Protein AF-A0A453SIQ4-F1 (afdb_monomer_lite)

Radius of gyration: 22.06 Å; chains: 1; bounding box: 56×50×70 Å

Foldseek 3Di:
DDQPFDDDDPCVVVVLVVLVVVLVVVVVVPPPLDQADKDKDQDCPPDPPPVCNQKIFIDRNSFTKWWFDRDAFFFACVVPDPCVFKAFDDQVQLVQKWWWWADDPNFIWTWFWDDDPVFIAIFTDGDDPALQAVRLQRRMWGWAWDDDDDDPPDDPDDDDDDDDDPPQQGKTFTGGNFFPQWGQFLQRGIDSDDDLRRIWRWAAQLVPDPQKTFTHRRVDPQWTFFQDDPRRHTHIDGPPDPPDDSSRRITHTDNRSDGDDSRWMWGHGPGTITIMDGPVVHDHTGIGRIHRNPD

Secondary structure (DSSP, 8-state):
---------TTHHHHHHHHHHHHHHHHTTT----TT-EEEE----S---GGGTTEEEEEETTEEEEEE-SS--BB--TT--HHHHEEEPPGGGGGGEEEEEEEETTEEEEEEEEE-SS-EEEEEEEPPSSSSBHHHHHT-EEEEEES-----S----------------EEEEEEETTSTT-EE-TTS-EESS-SGGG-EEEEE-TT--TTEEEEEETTSTTEEEEEETTTTEEEEEETTSTT--TTTT-EEEEPPS----TT-EEEEBSSSEEEEEEGGG-SB--EESEEES--

InterPro domains:
  IPR036195 Alpha-L-arabinofuranosidase B, arabinose-binding domain superfamily [SSF110221] (196-275)

Organism: Aegilops tauschii subsp. strangulata (NCBI:txid200361)

Sequence (295 aa):
PEDRSYKRSENFHLLFYLLCINVFQLERRNLQLHASTVIELTLTSADDRPEYATLQAVLFGPFLLAGLTTGDWDAKAGGAAVSEWITPVPASYNSQLVTLTQESGGSTLVLSLLSTAKATSLTMQPRPEGGGTDAAVHATFRLVPQGQGAPPMGERRHTTNGTAATATPASALIEPFDMPGMAITNNLTLSAEKGPSSLFNVVPGLDGAPGSVSLELAARPGCFLVTAGAKANVQGGCGGGTGFSPQAASFIRAEPLRRYHPISFAAKGARRGFLLEPLFTLRDEFYTVYFNFGA

Structure (mmCIF, N/CA/C/O backbone):
data_AF-A0A453SIQ4-F1
#
_entry.id   AF-A0A453SIQ4-F1
#
loop_
_atom_site.group_PDB
_atom_site.id
_atom_site.type_symbol
_atom_site.label_atom_id
_atom_site.label_alt_id
_atom_site.label_comp_id
_atom_site.label_asym_id
_atom_site.label_entity_id
_atom_site.label_seq_id
_atom_site.pdbx_PDB_ins_code
_atom_site.Cartn_x
_atom_site.Cartn_y
_atom_site.Cartn_z
_atom_site.occupancy
_atom_site.B_iso_or_equiv
_atom_site.auth_seq_id
_atom_site.auth_comp_id
_atom_site.auth_asym_id
_atom_site.auth_atom_id
_atom_site.pdbx_PDB_model_num
ATOM 1 N N . PRO A 1 1 ? 23.111 16.343 -2.465 1.00 32.91 1 PRO A N 1
ATOM 2 C CA . PRO A 1 1 ? 21.981 15.393 -2.536 1.00 32.91 1 PRO A CA 1
ATOM 3 C C . PRO A 1 1 ? 20.788 16.103 -3.183 1.00 32.91 1 PRO A C 1
ATOM 5 O O . PRO A 1 1 ? 19.918 16.623 -2.495 1.00 32.91 1 PRO A O 1
ATOM 8 N N . GLU A 1 2 ? 20.852 16.253 -4.506 1.00 28.47 2 GLU A N 1
ATOM 9 C CA . GLU A 1 2 ? 19.759 16.843 -5.277 1.00 28.47 2 GLU A CA 1
ATOM 10 C C . GLU A 1 2 ? 18.616 15.837 -5.374 1.00 28.47 2 GLU A C 1
ATOM 12 O O . GLU A 1 2 ? 18.818 14.695 -5.787 1.00 28.47 2 GLU A O 1
ATOM 17 N N . ASP A 1 3 ? 17.433 16.288 -4.974 1.00 32.97 3 ASP A N 1
ATOM 18 C CA . ASP A 1 3 ? 16.145 15.653 -5.216 1.00 32.97 3 ASP A CA 1
ATOM 19 C C . ASP A 1 3 ? 15.934 15.559 -6.737 1.00 32.97 3 ASP A C 1
ATOM 21 O O . ASP A 1 3 ? 15.646 16.551 -7.404 1.00 32.97 3 ASP A O 1
ATOM 25 N N . ARG A 1 4 ? 16.203 14.380 -7.312 1.00 44.97 4 ARG A N 1
ATOM 26 C CA . ARG A 1 4 ? 16.007 14.086 -8.743 1.00 44.97 4 ARG A CA 1
ATOM 27 C C . ARG A 1 4 ? 14.821 13.156 -8.943 1.00 44.97 4 ARG A C 1
ATOM 29 O O . ARG A 1 4 ? 14.889 12.164 -9.662 1.00 44.97 4 ARG A O 1
ATOM 36 N N . SER A 1 5 ? 13.724 13.504 -8.290 1.00 38.75 5 SER A N 1
ATOM 37 C CA . SER A 1 5 ? 12.402 13.049 -8.672 1.00 38.75 5 SER A CA 1
ATOM 38 C C . SER A 1 5 ? 12.020 13.658 -10.031 1.00 38.75 5 SER A C 1
ATOM 40 O O . SER A 1 5 ? 12.045 14.873 -10.225 1.00 38.75 5 SER A O 1
ATOM 42 N N . TYR A 1 6 ? 11.703 12.820 -11.023 1.00 41.62 6 TYR A N 1
ATOM 43 C CA . TYR A 1 6 ? 11.374 13.301 -12.367 1.00 41.62 6 TYR A CA 1
ATOM 44 C C . TYR A 1 6 ? 9.900 13.730 -12.429 1.00 41.62 6 TYR A C 1
ATOM 46 O O . TYR A 1 6 ? 9.008 12.911 -12.633 1.00 41.62 6 TYR A O 1
ATOM 54 N N . LYS A 1 7 ? 9.622 15.031 -12.281 1.00 37.38 7 LYS A N 1
ATOM 55 C CA . LYS A 1 7 ? 8.315 15.601 -12.646 1.00 37.38 7 LYS A CA 1
ATOM 56 C C . LYS A 1 7 ? 8.354 15.972 -14.131 1.00 37.38 7 LYS A C 1
ATOM 58 O O . LYS A 1 7 ? 9.121 16.838 -14.534 1.00 37.38 7 LYS A O 1
ATOM 63 N N . ARG A 1 8 ? 7.588 15.217 -14.928 1.00 38.00 8 ARG A N 1
ATOM 64 C CA . ARG A 1 8 ? 7.392 15.271 -16.394 1.00 38.00 8 ARG A CA 1
ATOM 65 C C . ARG A 1 8 ? 8.025 16.502 -17.087 1.00 38.00 8 ARG A C 1
ATOM 67 O O . ARG A 1 8 ? 7.428 17.572 -17.087 1.00 38.00 8 ARG A O 1
ATOM 74 N N . SER A 1 9 ? 9.204 16.338 -17.702 1.00 33.16 9 SER A N 1
ATOM 75 C CA . SER A 1 9 ? 9.846 17.374 -18.536 1.00 33.16 9 SER A CA 1
ATOM 76 C C . SER A 1 9 ? 9.628 17.110 -20.034 1.00 33.16 9 SER A C 1
ATOM 78 O O . SER A 1 9 ? 9.484 15.968 -20.469 1.00 33.16 9 SER A O 1
ATOM 80 N N . GLU A 1 10 ? 9.586 18.164 -20.846 1.00 32.12 10 GLU A N 1
ATOM 81 C CA . GLU A 1 10 ? 9.186 18.142 -22.266 1.00 32.12 10 GLU A CA 1
ATOM 82 C C . GLU A 1 10 ? 10.087 17.292 -23.196 1.00 32.12 10 GLU A C 1
ATOM 84 O O . GLU A 1 10 ? 9.715 17.012 -24.335 1.00 32.12 10 GLU A O 1
ATOM 89 N N . ASN A 1 11 ? 11.219 16.771 -22.707 1.00 32.78 11 ASN A N 1
ATOM 90 C CA . ASN A 1 11 ? 12.107 15.864 -23.453 1.00 32.78 11 ASN A CA 1
ATOM 91 C C . ASN A 1 11 ? 11.555 14.434 -23.637 1.00 32.78 11 ASN A C 1
ATOM 93 O O . ASN A 1 11 ? 12.126 13.636 -24.384 1.00 32.78 11 ASN A O 1
ATOM 97 N N . PHE A 1 12 ? 10.426 14.102 -23.004 1.00 42.56 12 PHE A N 1
ATOM 98 C CA . PHE A 1 12 ? 9.785 12.787 -23.116 1.00 42.56 12 PHE A CA 1
ATOM 99 C C . PHE A 1 12 ? 9.307 12.450 -24.535 1.00 42.56 12 PHE A C 1
ATOM 101 O O . PHE A 1 12 ? 9.322 11.280 -24.916 1.00 42.56 12 PHE A O 1
ATOM 108 N N . HIS A 1 13 ? 8.914 13.444 -25.339 1.00 36.25 13 HIS A N 1
ATOM 109 C CA . HIS A 1 13 ? 8.409 13.179 -26.687 1.00 36.25 13 HIS A CA 1
ATOM 110 C C . HIS A 1 13 ? 9.499 12.649 -27.625 1.00 36.25 13 HIS A C 1
ATOM 112 O O . HIS A 1 13 ? 9.253 11.681 -28.340 1.00 36.25 13 HIS A O 1
ATOM 118 N N . LEU A 1 14 ? 10.713 13.204 -27.586 1.00 36.47 14 LEU A N 1
ATOM 119 C CA . LEU A 1 14 ? 11.802 12.748 -28.455 1.00 36.47 14 LEU A CA 1
ATOM 120 C C . LEU A 1 14 ? 12.263 11.328 -28.092 1.00 36.47 14 LEU A C 1
ATOM 122 O O . LEU A 1 14 ? 12.503 10.504 -28.975 1.00 36.47 14 LEU A O 1
ATOM 126 N N . LEU A 1 15 ? 12.321 11.023 -26.791 1.00 43.03 15 LEU A N 1
ATOM 127 C CA . LEU A 1 15 ? 12.726 9.709 -26.296 1.00 43.03 15 LEU A CA 1
ATOM 128 C C . LEU A 1 15 ? 11.677 8.631 -26.596 1.00 43.03 15 LEU A C 1
ATOM 130 O O . LEU A 1 15 ? 12.042 7.530 -26.992 1.00 43.03 15 LEU A O 1
ATOM 134 N N . PHE A 1 16 ? 10.382 8.955 -26.482 1.00 44.00 16 PHE A N 1
ATOM 135 C CA . PHE A 1 16 ? 9.293 8.049 -26.863 1.00 44.00 16 PHE A CA 1
ATOM 136 C C . PHE A 1 16 ? 9.331 7.733 -28.364 1.00 44.00 16 PHE A C 1
ATOM 138 O O . PHE A 1 16 ? 9.187 6.577 -28.749 1.00 44.00 16 PHE A O 1
ATOM 145 N N . TYR A 1 17 ? 9.622 8.727 -29.213 1.00 41.22 17 TYR A N 1
ATOM 146 C CA . TYR A 1 17 ? 9.818 8.508 -30.649 1.00 41.22 17 TYR A CA 1
ATOM 147 C C . TYR A 1 17 ? 11.010 7.581 -30.942 1.00 41.22 17 TYR A C 1
ATOM 149 O O . TYR A 1 17 ? 10.879 6.659 -31.745 1.00 41.22 17 TYR A O 1
ATOM 157 N N . LEU A 1 18 ? 12.147 7.762 -30.263 1.00 42.00 18 LEU A N 1
ATOM 158 C CA . LEU A 1 18 ? 13.316 6.879 -30.386 1.00 42.00 18 LEU A CA 1
ATOM 159 C C . LEU A 1 18 ? 13.051 5.458 -29.858 1.00 42.00 18 LEU A C 1
ATOM 161 O O . LEU A 1 18 ? 13.519 4.487 -30.455 1.00 42.00 18 LEU A O 1
ATOM 165 N N . LEU A 1 19 ? 12.267 5.318 -28.784 1.00 47.00 19 LEU A N 1
ATOM 166 C CA . LEU A 1 19 ? 11.844 4.022 -28.245 1.00 47.00 19 LEU A CA 1
ATOM 167 C C . LEU A 1 19 ? 10.914 3.298 -29.228 1.00 47.00 19 LEU A C 1
ATOM 169 O O . LEU A 1 19 ? 11.139 2.131 -29.538 1.00 47.00 19 LEU A O 1
ATOM 173 N N . CYS A 1 20 ? 9.924 4.007 -29.785 1.00 43.28 20 CYS A N 1
ATOM 174 C CA . CYS A 1 20 ? 9.031 3.478 -30.813 1.00 43.28 20 CYS A CA 1
ATOM 175 C C . CYS A 1 20 ? 9.805 3.045 -32.061 1.00 43.28 20 CYS A C 1
ATOM 177 O O . CYS A 1 20 ? 9.531 1.971 -32.586 1.00 43.28 20 CYS A O 1
ATOM 179 N N . ILE A 1 21 ? 10.798 3.823 -32.509 1.00 45.69 21 ILE A N 1
ATOM 180 C CA . ILE A 1 21 ? 11.647 3.456 -33.651 1.00 45.69 21 ILE A CA 1
ATOM 181 C C . ILE A 1 21 ? 12.441 2.179 -33.351 1.00 45.69 21 ILE A C 1
ATOM 183 O O . ILE A 1 21 ? 12.471 1.287 -34.193 1.00 45.69 21 ILE A O 1
ATOM 187 N N . ASN A 1 22 ? 13.042 2.044 -32.166 1.00 40.03 22 ASN A N 1
ATOM 188 C CA . ASN A 1 22 ? 13.799 0.839 -31.815 1.00 40.03 22 ASN A CA 1
ATOM 189 C C . ASN A 1 22 ? 12.908 -0.405 -31.680 1.00 40.03 22 ASN A C 1
ATOM 191 O O . ASN A 1 22 ? 13.279 -1.463 -32.184 1.00 40.03 22 ASN A O 1
ATOM 195 N N . VAL A 1 23 ? 11.710 -0.280 -31.097 1.00 46.72 23 VAL A N 1
ATOM 196 C CA . VAL A 1 23 ? 10.720 -1.373 -31.043 1.00 46.72 23 VAL A CA 1
ATOM 197 C C . VAL A 1 23 ? 10.285 -1.785 -32.457 1.00 46.72 23 VAL A C 1
ATOM 199 O O . VAL A 1 23 ? 10.296 -2.972 -32.778 1.00 46.72 23 VAL A O 1
ATOM 202 N N . PHE A 1 24 ? 10.023 -0.820 -33.345 1.00 41.59 24 PHE A N 1
ATOM 203 C CA . PHE A 1 24 ? 9.662 -1.087 -34.745 1.00 41.59 24 PHE A CA 1
ATOM 204 C C . PHE A 1 24 ? 10.815 -1.718 -35.549 1.00 41.59 24 PHE A C 1
ATOM 206 O O . PHE A 1 24 ? 10.596 -2.525 -36.453 1.00 41.59 24 PHE A O 1
ATOM 213 N N . GLN A 1 25 ? 12.065 -1.368 -35.229 1.00 37.41 25 GLN A N 1
ATOM 214 C CA . GLN A 1 25 ? 13.255 -1.967 -35.841 1.00 37.41 25 GLN A CA 1
ATOM 215 C C . GLN A 1 25 ? 13.540 -3.381 -35.308 1.00 37.41 25 GLN A C 1
ATOM 217 O O . GLN A 1 25 ? 14.046 -4.212 -36.064 1.00 37.41 25 GLN A O 1
ATOM 222 N N . LEU A 1 26 ? 13.186 -3.689 -34.052 1.00 43.53 26 LEU A N 1
ATOM 223 C CA . LEU A 1 26 ? 13.222 -5.056 -33.515 1.00 43.53 26 LEU A CA 1
ATOM 224 C C . LEU A 1 26 ? 12.190 -5.962 -34.203 1.00 43.53 26 LEU A C 1
ATOM 226 O O . LEU A 1 26 ? 12.515 -7.095 -34.554 1.00 43.53 26 LEU A O 1
ATOM 230 N N . GLU A 1 27 ? 10.990 -5.449 -34.474 1.00 41.19 27 GLU A N 1
ATOM 231 C CA . GLU A 1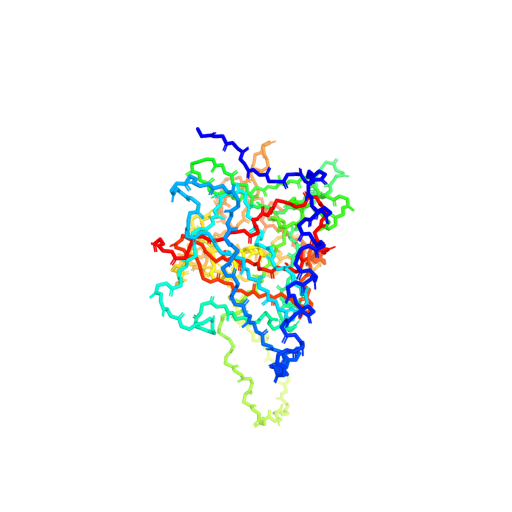 27 ? 9.923 -6.184 -35.168 1.00 41.19 27 GLU A CA 1
ATOM 232 C C . GLU A 1 27 ? 10.301 -6.513 -36.630 1.00 41.19 27 GLU A C 1
ATOM 234 O O . GLU A 1 27 ? 10.013 -7.601 -37.129 1.00 41.19 27 GLU A O 1
ATOM 239 N N . ARG A 1 28 ? 11.082 -5.644 -37.297 1.00 39.75 28 ARG A N 1
ATOM 240 C CA . ARG A 1 28 ? 11.667 -5.926 -38.626 1.00 39.75 28 ARG A CA 1
ATOM 241 C C . ARG A 1 28 ? 12.746 -7.014 -38.631 1.00 39.75 28 ARG A C 1
ATOM 243 O O . ARG A 1 28 ? 13.036 -7.553 -39.698 1.00 39.75 28 ARG A O 1
ATOM 250 N N . ARG A 1 29 ? 13.351 -7.349 -37.485 1.00 42.25 29 ARG A N 1
ATOM 251 C CA . ARG A 1 29 ? 14.390 -8.393 -37.374 1.00 42.25 29 ARG A CA 1
ATOM 252 C C . ARG A 1 29 ? 13.835 -9.799 -37.118 1.00 42.25 29 ARG A C 1
ATOM 254 O O . ARG A 1 29 ? 14.606 -10.688 -36.772 1.00 42.25 29 ARG A O 1
ATOM 261 N N . ASN A 1 30 ? 12.537 -10.033 -37.338 1.00 36.53 30 ASN A N 1
ATOM 262 C CA . ASN A 1 30 ? 11.912 -11.359 -37.211 1.00 36.53 30 ASN A CA 1
ATOM 263 C C . ASN A 1 30 ? 12.035 -11.983 -35.802 1.00 36.53 30 ASN A C 1
ATOM 265 O O . ASN A 1 30 ? 11.887 -13.193 -35.643 1.00 36.53 30 ASN A O 1
ATOM 269 N N . LEU A 1 31 ? 12.273 -11.173 -34.761 1.00 41.03 31 LEU A N 1
ATOM 270 C CA . LEU A 1 31 ? 11.974 -11.589 -33.394 1.00 41.03 31 LEU A CA 1
ATOM 271 C C . LEU A 1 31 ? 10.482 -11.341 -33.167 1.00 41.03 31 LEU A C 1
ATOM 273 O O . LEU A 1 31 ? 10.067 -10.208 -32.935 1.00 41.03 31 LEU A O 1
ATOM 277 N N . GLN A 1 32 ? 9.672 -12.399 -33.229 1.00 36.97 32 GLN A N 1
ATOM 278 C CA . GLN A 1 32 ? 8.331 -12.390 -32.646 1.00 36.97 32 GLN A CA 1
ATOM 279 C C . GLN A 1 32 ? 8.476 -12.079 -31.147 1.00 36.97 32 GLN A C 1
ATOM 281 O O . GLN A 1 32 ? 8.735 -12.975 -30.343 1.00 36.97 32 GLN A O 1
ATOM 286 N N . LEU A 1 33 ? 8.342 -10.808 -30.752 1.00 41.22 33 LEU A N 1
ATOM 287 C CA . LEU A 1 33 ? 8.114 -10.460 -29.353 1.00 41.22 33 LEU A CA 1
ATOM 288 C C . LEU A 1 33 ? 6.762 -11.067 -28.973 1.00 41.22 33 LEU A C 1
ATOM 290 O O . LEU A 1 33 ? 5.704 -10.534 -29.303 1.00 41.22 33 LEU A O 1
ATOM 294 N N . HIS A 1 34 ? 6.786 -12.214 -28.300 1.00 37.09 34 HIS A N 1
ATOM 295 C CA . HIS A 1 34 ? 5.591 -12.726 -27.649 1.00 37.09 34 HIS A CA 1
ATOM 296 C C . HIS A 1 34 ? 5.087 -11.653 -26.673 1.00 37.09 34 HIS A C 1
ATOM 298 O O . HIS A 1 34 ? 5.869 -11.093 -25.904 1.00 37.09 34 HIS A O 1
ATOM 304 N N . ALA A 1 35 ? 3.778 -11.380 -26.689 1.00 41.66 35 ALA A N 1
ATOM 305 C CA . ALA A 1 35 ? 3.095 -10.341 -25.903 1.00 41.66 35 ALA A CA 1
ATOM 306 C C . ALA A 1 35 ? 3.149 -10.546 -24.367 1.00 41.66 35 ALA A C 1
ATOM 308 O O . ALA A 1 35 ? 2.327 -10.019 -23.622 1.00 41.66 35 ALA A O 1
ATOM 309 N N . SER A 1 36 ? 4.081 -11.363 -23.881 1.00 47.50 36 SER A N 1
ATOM 310 C CA . SER A 1 36 ? 4.223 -11.774 -22.486 1.00 47.50 36 SER A CA 1
ATOM 311 C C . SER A 1 36 ? 5.681 -11.821 -22.021 1.00 47.50 36 SER A C 1
ATOM 313 O O . SER A 1 36 ? 5.955 -12.353 -20.949 1.00 47.50 36 SER A O 1
ATOM 315 N N . THR A 1 37 ? 6.616 -11.263 -22.794 1.00 52.56 37 THR A N 1
ATOM 316 C CA . THR A 1 37 ? 8.041 -11.277 -22.449 1.00 52.56 37 THR A CA 1
ATOM 317 C C . THR A 1 37 ? 8.465 -9.932 -21.865 1.00 52.56 37 THR A C 1
ATOM 319 O O . THR A 1 37 ? 8.323 -8.890 -22.506 1.00 52.56 37 THR A O 1
ATOM 322 N N . VAL A 1 38 ? 8.996 -9.959 -20.641 1.00 58.12 38 VAL A N 1
ATOM 323 C CA . VAL A 1 38 ? 9.718 -8.824 -20.052 1.00 58.12 38 VAL A CA 1
ATOM 324 C C . VAL A 1 38 ? 11.112 -8.789 -20.673 1.00 58.12 38 VAL A C 1
ATOM 326 O O . VAL A 1 38 ? 11.795 -9.813 -20.699 1.00 58.12 38 VAL A O 1
ATOM 329 N N . ILE A 1 39 ? 11.520 -7.633 -21.187 1.00 58.34 39 ILE A N 1
ATOM 330 C CA . ILE A 1 39 ? 12.819 -7.436 -21.831 1.00 58.34 39 ILE A CA 1
ATOM 331 C C . ILE A 1 39 ? 13.528 -6.275 -21.137 1.00 58.34 39 ILE A C 1
ATOM 333 O O . ILE A 1 39 ? 12.963 -5.195 -20.957 1.00 58.34 39 ILE A O 1
ATOM 337 N N . GLU A 1 40 ? 14.776 -6.510 -20.752 1.00 55.66 40 GLU A N 1
ATOM 338 C CA . GLU A 1 40 ? 15.688 -5.472 -20.282 1.00 55.66 40 GLU A CA 1
ATOM 339 C C . GLU A 1 40 ? 16.330 -4.807 -21.504 1.00 55.66 40 GLU A C 1
ATOM 341 O O . GLU A 1 40 ? 16.887 -5.487 -22.369 1.00 55.66 40 GLU A O 1
ATOM 346 N N . LEU A 1 41 ? 16.202 -3.485 -21.615 1.00 55.09 41 LEU A N 1
ATOM 347 C CA . LEU A 1 41 ? 16.837 -2.715 -22.678 1.00 55.09 41 LEU A CA 1
ATOM 348 C C . LEU A 1 41 ? 17.866 -1.782 -22.052 1.00 55.09 41 LEU A C 1
ATOM 350 O O . LEU A 1 41 ? 17.530 -0.828 -21.343 1.00 55.09 41 LEU A O 1
ATOM 354 N N . THR A 1 42 ? 19.130 -2.032 -22.379 1.00 49.47 42 THR A N 1
ATOM 355 C CA . THR A 1 42 ? 20.208 -1.079 -22.147 1.00 49.47 42 THR A CA 1
ATOM 356 C C . THR A 1 42 ? 19.982 0.116 -23.068 1.00 49.47 42 THR A C 1
ATOM 358 O O . THR A 1 42 ? 20.276 0.075 -24.264 1.00 49.47 42 THR A O 1
ATOM 361 N N . LEU A 1 43 ? 19.410 1.187 -22.527 1.00 45.16 43 LEU A N 1
ATOM 362 C CA . LEU A 1 43 ? 19.424 2.476 -23.198 1.00 45.16 43 LEU A CA 1
ATOM 363 C C . LEU A 1 43 ? 20.797 3.080 -22.928 1.00 45.16 43 LEU A C 1
ATOM 365 O O . LEU A 1 43 ? 21.086 3.466 -21.801 1.00 45.16 43 LEU A O 1
ATOM 369 N N . THR A 1 44 ? 21.651 3.151 -23.948 1.00 43.81 44 THR A N 1
ATOM 370 C CA . THR A 1 44 ? 22.854 3.982 -23.874 1.00 43.81 44 THR A CA 1
ATOM 371 C C . THR A 1 44 ? 22.386 5.417 -23.669 1.00 43.81 44 THR A C 1
ATOM 373 O O . THR A 1 44 ? 21.815 6.018 -24.586 1.00 43.81 44 THR A O 1
ATOM 376 N N . SER A 1 45 ? 22.535 5.945 -22.455 1.00 47.31 45 SER A N 1
ATOM 377 C CA . SER A 1 45 ? 22.268 7.351 -22.187 1.00 47.31 45 SER A CA 1
ATOM 378 C C . SER A 1 45 ? 23.127 8.195 -23.127 1.00 47.31 45 SER A C 1
ATOM 380 O O . SER A 1 45 ? 24.297 7.898 -23.332 1.00 47.31 45 SER A O 1
ATOM 382 N N . ALA A 1 46 ? 22.583 9.290 -23.663 1.00 47.38 46 ALA A N 1
ATOM 383 C CA . ALA A 1 46 ? 23.395 10.346 -24.291 1.00 47.38 46 ALA A CA 1
ATOM 384 C C . ALA A 1 46 ? 24.199 11.157 -23.245 1.00 47.38 46 ALA A C 1
ATOM 386 O O . ALA A 1 46 ? 24.644 12.271 -23.505 1.00 47.38 46 ALA A O 1
ATOM 387 N N . ASP A 1 47 ? 24.292 10.619 -22.032 1.00 52.78 47 ASP A N 1
ATOM 388 C CA . ASP A 1 47 ? 24.918 11.193 -20.861 1.00 52.78 47 ASP A CA 1
ATOM 389 C C . ASP A 1 47 ? 26.118 10.307 -20.536 1.00 52.78 47 ASP A C 1
ATOM 391 O O . ASP A 1 47 ? 25.951 9.197 -20.029 1.00 52.78 47 ASP A O 1
ATOM 395 N N . ASP A 1 48 ? 27.306 10.792 -20.899 1.00 59.84 48 ASP A N 1
ATOM 396 C CA . ASP A 1 48 ? 28.584 10.077 -20.791 1.00 59.84 48 ASP A CA 1
ATOM 397 C C . ASP A 1 48 ? 29.143 10.065 -19.358 1.00 59.84 48 ASP A C 1
ATOM 399 O O . ASP A 1 48 ? 30.278 9.642 -19.118 1.00 59.84 48 ASP A O 1
ATOM 403 N N . ARG A 1 49 ? 28.375 10.561 -18.380 1.00 69.88 49 ARG A N 1
ATOM 404 C CA . ARG A 1 49 ? 28.784 10.523 -16.980 1.00 69.88 49 ARG A CA 1
ATOM 405 C C . ARG A 1 49 ? 28.829 9.068 -16.490 1.00 69.88 49 ARG A C 1
ATOM 407 O O . ARG A 1 49 ? 27.847 8.335 -16.639 1.00 69.88 49 ARG A O 1
ATOM 414 N N . PRO A 1 50 ? 29.949 8.632 -15.888 1.00 68.06 50 PRO A N 1
ATOM 415 C CA . PRO A 1 50 ? 30.180 7.228 -15.557 1.00 68.06 50 PRO A CA 1
ATOM 416 C C . PRO A 1 50 ? 29.152 6.662 -14.570 1.00 68.06 50 PRO A C 1
ATOM 418 O O . PRO A 1 50 ? 28.865 5.469 -14.616 1.00 68.06 50 PRO A O 1
ATOM 421 N N . GLU A 1 51 ? 28.548 7.498 -13.722 1.00 65.12 51 GLU A N 1
ATOM 422 C CA . GLU A 1 51 ? 27.486 7.097 -12.795 1.00 65.12 51 GLU A CA 1
ATOM 423 C C . GLU A 1 51 ? 26.173 6.649 -13.471 1.00 65.12 51 GLU A C 1
ATOM 425 O O . GLU A 1 51 ? 25.330 6.059 -12.798 1.00 65.12 51 GLU A O 1
ATOM 430 N N . TYR A 1 52 ? 25.992 6.889 -14.777 1.00 66.19 52 TYR A N 1
ATOM 431 C CA . TYR A 1 52 ? 24.793 6.488 -15.530 1.00 66.19 52 TYR A CA 1
ATOM 432 C C . TYR A 1 52 ? 25.029 5.367 -16.543 1.00 66.19 52 TYR A C 1
ATOM 434 O O . TYR A 1 52 ? 24.071 4.858 -17.120 1.00 66.19 52 TYR A O 1
ATOM 442 N N . ALA A 1 53 ? 26.276 4.924 -16.717 1.00 64.75 53 ALA A N 1
ATOM 443 C CA . ALA A 1 53 ? 26.650 3.933 -17.727 1.00 64.75 53 ALA A CA 1
ATOM 444 C C . ALA A 1 53 ? 25.993 2.551 -17.526 1.00 64.75 53 ALA A C 1
ATOM 446 O O . ALA A 1 53 ? 25.902 1.768 -18.470 1.00 64.75 53 ALA A O 1
ATOM 447 N N . THR A 1 54 ? 25.545 2.240 -16.306 1.00 71.25 54 THR A N 1
ATOM 448 C CA . THR A 1 54 ? 24.917 0.958 -15.935 1.00 71.25 54 THR A CA 1
ATOM 449 C C . THR A 1 54 ? 23.405 1.051 -15.752 1.00 71.25 54 THR A C 1
ATOM 451 O O . THR A 1 54 ? 22.772 0.058 -15.380 1.00 71.25 54 THR A O 1
ATOM 454 N N . LEU A 1 55 ? 22.819 2.229 -15.984 1.00 77.75 55 LEU A N 1
ATOM 455 C CA . LEU A 1 55 ? 21.384 2.416 -15.873 1.00 77.75 55 LEU A CA 1
ATOM 456 C C . LEU A 1 55 ? 20.673 1.765 -17.055 1.00 77.75 55 LEU A C 1
ATOM 458 O O . LEU A 1 55 ? 20.991 2.031 -18.212 1.00 77.75 55 LEU A O 1
ATOM 462 N N . GLN A 1 56 ? 19.666 0.946 -16.770 1.00 81.94 56 GLN A N 1
ATOM 463 C CA . GLN A 1 56 ? 18.841 0.344 -17.813 1.00 81.94 56 GLN A CA 1
ATOM 464 C C . GLN A 1 56 ? 17.357 0.537 -17.524 1.00 81.94 56 GLN A C 1
ATOM 466 O O . GLN A 1 56 ? 16.941 0.762 -16.384 1.00 81.94 56 GLN A O 1
ATOM 471 N N . ALA A 1 57 ? 16.564 0.474 -18.590 1.00 85.69 57 ALA A N 1
ATOM 472 C CA . ALA A 1 57 ? 15.118 0.553 -18.521 1.00 85.69 57 ALA A CA 1
ATOM 473 C C . ALA A 1 57 ? 14.506 -0.840 -18.682 1.00 85.69 57 ALA A C 1
ATOM 475 O O . ALA A 1 57 ? 15.043 -1.709 -19.376 1.00 85.69 57 ALA A O 1
ATOM 476 N N . VAL A 1 58 ? 13.341 -1.033 -18.072 1.00 86.56 58 VAL A N 1
ATOM 477 C CA . VAL A 1 58 ? 12.583 -2.281 -18.181 1.00 86.56 58 VAL A CA 1
ATOM 478 C C . VAL A 1 58 ? 11.406 -2.063 -19.123 1.00 86.56 58 VAL A C 1
ATOM 480 O O . VAL A 1 58 ? 10.622 -1.130 -18.933 1.00 86.56 58 VAL A O 1
ATOM 483 N N . LEU A 1 59 ? 11.257 -2.934 -20.123 1.00 85.94 59 LEU A N 1
ATOM 484 C CA . LEU A 1 59 ? 10.089 -2.949 -20.997 1.00 85.94 59 LEU A CA 1
ATOM 485 C C . LEU A 1 59 ? 9.298 -4.248 -20.861 1.00 85.94 59 LEU A C 1
ATOM 487 O O . LEU A 1 59 ? 9.839 -5.334 -20.657 1.00 85.94 59 LEU A O 1
ATOM 491 N N . PHE A 1 60 ? 7.990 -4.129 -21.053 1.00 84.12 60 PHE A N 1
ATOM 492 C CA . PHE A 1 60 ? 7.096 -5.257 -21.263 1.00 84.12 60 PHE A CA 1
ATOM 493 C C . PHE A 1 60 ? 6.289 -5.028 -22.539 1.00 84.12 60 PHE A C 1
ATOM 495 O O . PHE A 1 60 ? 5.405 -4.168 -22.587 1.00 84.12 60 PHE A O 1
ATOM 502 N N . GLY A 1 61 ? 6.625 -5.767 -23.600 1.00 84.56 61 GLY A N 1
ATOM 503 C CA . GLY A 1 61 ? 6.134 -5.462 -24.943 1.00 84.56 61 GLY A CA 1
ATOM 504 C C . GLY A 1 61 ? 6.444 -4.000 -25.323 1.00 84.56 61 GLY A C 1
ATOM 505 O O . GLY A 1 61 ? 7.599 -3.590 -25.220 1.00 84.56 61 GLY A O 1
ATOM 506 N N . PRO A 1 62 ? 5.446 -3.190 -25.729 1.00 83.38 62 PRO A N 1
ATOM 507 C CA . PRO A 1 62 ? 5.657 -1.785 -26.085 1.00 83.38 62 PRO A CA 1
ATOM 508 C C . PRO A 1 62 ? 5.723 -0.838 -24.873 1.00 83.38 62 PRO A C 1
ATOM 510 O O . PRO A 1 62 ? 5.870 0.372 -25.048 1.00 83.38 62 PRO A O 1
ATOM 513 N N . PHE A 1 63 ? 5.552 -1.344 -23.650 1.00 87.56 63 PHE A N 1
ATOM 514 C CA . PHE A 1 63 ? 5.380 -0.505 -22.470 1.00 87.56 63 PHE A CA 1
ATOM 515 C C . PHE A 1 63 ? 6.690 -0.318 -21.716 1.00 87.56 63 PHE A C 1
ATOM 517 O O . PHE A 1 63 ? 7.276 -1.284 -21.232 1.00 87.56 63 PHE A O 1
ATOM 524 N N . LEU A 1 64 ? 7.100 0.942 -21.565 1.00 90.81 64 LEU A N 1
ATOM 525 C CA . LEU A 1 64 ? 8.138 1.340 -20.621 1.00 90.81 64 LEU A CA 1
ATOM 526 C C . LEU A 1 64 ? 7.589 1.239 -19.196 1.00 90.81 64 LEU A C 1
ATOM 528 O O . LEU A 1 64 ? 6.565 1.857 -18.890 1.00 90.81 64 LEU A O 1
ATOM 532 N N . LEU A 1 65 ? 8.262 0.473 -18.342 1.00 93.31 65 LEU A N 1
ATOM 533 C CA . LEU A 1 65 ? 7.882 0.314 -16.946 1.00 93.31 65 LEU A CA 1
ATOM 534 C C . LEU A 1 65 ? 8.624 1.320 -16.061 1.00 93.31 65 LEU A C 1
ATOM 536 O O . LEU A 1 65 ? 9.820 1.551 -16.227 1.00 93.31 65 LEU A O 1
ATOM 540 N N . ALA A 1 66 ? 7.904 1.892 -15.104 1.00 94.56 66 ALA A N 1
ATOM 541 C CA . ALA A 1 66 ? 8.416 2.821 -14.110 1.00 94.56 66 ALA A CA 1
ATOM 542 C C . ALA A 1 66 ? 8.180 2.253 -12.706 1.00 94.56 66 ALA A C 1
ATOM 544 O O . ALA A 1 66 ? 7.101 1.736 -12.417 1.00 94.56 66 ALA A O 1
ATOM 545 N N . GLY A 1 67 ? 9.190 2.331 -11.841 1.00 94.94 67 GLY A N 1
ATOM 546 C CA . GLY A 1 67 ? 9.090 1.920 -10.445 1.00 94.94 67 GLY A CA 1
ATOM 547 C C . GLY A 1 67 ? 8.598 3.052 -9.563 1.00 94.94 67 GLY A C 1
ATOM 548 O O . GLY A 1 67 ? 9.193 4.125 -9.589 1.00 94.94 67 GLY A O 1
ATOM 549 N N . LEU A 1 68 ? 7.568 2.809 -8.754 1.00 94.38 68 LEU A N 1
ATOM 550 C CA . LEU A 1 68 ? 7.104 3.765 -7.745 1.00 94.38 68 LEU A CA 1
ATOM 551 C C . LEU A 1 68 ? 8.148 3.903 -6.630 1.00 94.38 68 LEU A C 1
ATOM 553 O O . LEU A 1 68 ? 8.430 2.948 -5.904 1.00 94.38 68 LEU A O 1
ATOM 557 N N . THR A 1 69 ? 8.767 5.077 -6.530 1.00 90.12 69 THR A N 1
ATOM 558 C CA . THR A 1 69 ? 9.863 5.358 -5.593 1.00 90.12 69 THR A CA 1
ATOM 559 C C . THR A 1 69 ? 10.193 6.847 -5.594 1.00 90.12 69 THR A C 1
ATOM 561 O O . THR A 1 69 ? 10.101 7.518 -6.618 1.00 90.12 69 THR A O 1
ATOM 564 N N . THR A 1 70 ? 10.652 7.359 -4.453 1.00 81.88 70 THR A N 1
ATOM 565 C CA . THR A 1 70 ? 11.076 8.757 -4.278 1.00 81.88 70 THR A CA 1
ATOM 566 C C . THR A 1 70 ? 12.600 8.929 -4.339 1.00 81.88 70 THR A C 1
ATOM 568 O O . THR A 1 70 ? 13.124 9.893 -3.788 1.00 81.88 70 THR A O 1
ATOM 571 N N . GLY A 1 71 ? 13.333 7.987 -4.947 1.00 78.31 71 GLY A N 1
ATOM 572 C CA . GLY A 1 71 ? 14.778 8.144 -5.180 1.00 78.31 71 GLY A CA 1
ATOM 573 C C . GLY A 1 71 ? 15.647 6.894 -5.044 1.00 78.31 71 GLY A C 1
ATOM 574 O O . GLY A 1 71 ? 16.856 7.002 -5.208 1.00 78.31 71 GLY A O 1
ATOM 575 N N . ASP A 1 72 ? 15.078 5.722 -4.747 1.00 85.50 72 ASP A N 1
ATOM 576 C CA . ASP A 1 72 ? 15.821 4.460 -4.877 1.00 85.50 72 ASP A CA 1
ATOM 577 C C . ASP A 1 72 ? 15.725 3.934 -6.315 1.00 85.50 72 ASP A C 1
ATOM 579 O O . ASP A 1 72 ? 14.644 3.966 -6.901 1.00 85.50 72 ASP A O 1
ATOM 583 N N . TRP A 1 73 ? 16.830 3.434 -6.860 1.00 86.25 73 TRP A N 1
ATOM 584 C CA . TRP A 1 73 ? 16.929 2.871 -8.211 1.00 86.25 73 TRP A CA 1
ATOM 585 C C . TRP A 1 73 ? 17.828 1.628 -8.271 1.00 86.25 73 TRP A C 1
ATOM 587 O O . TRP A 1 73 ? 18.047 1.090 -9.354 1.00 86.25 73 TRP A O 1
ATOM 597 N N . ASP A 1 74 ? 18.382 1.174 -7.141 1.00 88.56 74 ASP A N 1
ATOM 598 C CA . ASP A 1 74 ? 19.338 0.065 -7.119 1.00 88.56 74 ASP A CA 1
ATOM 599 C C . ASP A 1 74 ? 18.590 -1.277 -7.155 1.00 88.56 74 ASP A C 1
ATOM 601 O O . ASP A 1 74 ? 17.972 -1.711 -6.173 1.00 88.56 74 ASP A O 1
ATOM 605 N N . ALA A 1 75 ? 18.626 -1.939 -8.310 1.00 84.75 75 ALA A N 1
ATOM 606 C CA . ALA A 1 75 ? 17.981 -3.222 -8.541 1.00 84.75 75 ALA A CA 1
ATOM 607 C C . ALA A 1 75 ? 18.913 -4.381 -8.167 1.00 84.75 75 ALA A C 1
ATOM 609 O O . ALA A 1 75 ? 20.109 -4.361 -8.443 1.00 84.75 75 ALA A O 1
ATOM 610 N N . LYS A 1 76 ? 18.357 -5.449 -7.586 1.00 82.00 76 LYS A N 1
ATOM 611 C CA . LYS A 1 76 ? 19.118 -6.648 -7.211 1.00 82.00 76 LYS A CA 1
ATOM 612 C C . LYS A 1 76 ? 19.091 -7.679 -8.341 1.00 82.00 76 LYS A C 1
ATOM 614 O O . LYS A 1 76 ? 18.605 -8.793 -8.146 1.00 82.00 76 LYS A O 1
ATOM 619 N N . ALA A 1 77 ? 19.568 -7.292 -9.524 1.00 71.69 77 ALA A N 1
ATOM 620 C CA . ALA A 1 77 ? 19.677 -8.219 -10.650 1.00 71.69 77 ALA A CA 1
ATOM 621 C C . ALA A 1 77 ? 20.908 -9.118 -10.517 1.00 71.69 77 ALA A C 1
ATOM 623 O O . ALA A 1 77 ? 20.781 -10.317 -10.702 1.00 71.69 77 ALA A O 1
ATOM 624 N N . GLY A 1 78 ? 22.086 -8.590 -10.155 1.00 63.28 78 GLY A N 1
ATOM 625 C CA . GLY A 1 78 ? 23.277 -9.407 -9.864 1.00 63.28 78 GLY A CA 1
ATOM 626 C C . GLY A 1 78 ? 23.673 -10.400 -10.971 1.00 63.28 78 GLY A C 1
ATOM 627 O O . GLY A 1 78 ? 24.176 -11.477 -10.665 1.00 63.28 78 GLY A O 1
ATOM 628 N N . GLY A 1 79 ? 23.390 -10.081 -12.242 1.00 65.88 79 GLY A N 1
ATOM 629 C CA . GLY A 1 79 ? 23.600 -10.980 -13.388 1.00 65.88 79 GLY A CA 1
ATOM 630 C C . GLY A 1 79 ? 22.592 -12.134 -13.516 1.00 65.88 79 GLY A C 1
ATOM 631 O O . GLY A 1 79 ? 22.761 -12.996 -14.377 1.00 65.88 79 GLY A O 1
ATOM 632 N N . ALA A 1 80 ? 21.557 -12.167 -12.675 1.00 70.00 80 ALA A N 1
ATOM 633 C CA . ALA A 1 80 ? 20.465 -13.129 -12.733 1.00 70.00 80 ALA A CA 1
ATOM 634 C C . ALA A 1 80 ? 19.543 -12.880 -13.935 1.00 70.00 80 ALA A C 1
ATOM 636 O O . ALA A 1 80 ? 19.410 -11.757 -14.425 1.00 70.00 80 ALA A O 1
ATOM 637 N N . ALA A 1 81 ? 18.842 -13.927 -14.377 1.00 76.94 81 ALA A N 1
ATOM 638 C CA . ALA A 1 81 ? 17.813 -13.785 -15.400 1.00 76.94 81 ALA A CA 1
ATOM 639 C C . ALA A 1 81 ? 16.693 -12.837 -14.930 1.00 76.94 81 ALA A C 1
ATOM 641 O O . ALA A 1 81 ? 16.329 -12.827 -13.754 1.00 76.94 81 ALA A O 1
ATOM 642 N N . VAL A 1 82 ? 16.087 -12.091 -15.860 1.00 77.19 82 VAL A N 1
ATOM 643 C CA . VAL A 1 82 ? 15.016 -11.115 -15.564 1.00 77.19 82 VAL A CA 1
ATOM 644 C C . VAL A 1 82 ? 13.884 -11.721 -14.726 1.00 77.19 82 VAL A C 1
ATOM 646 O O . VAL A 1 82 ? 13.405 -11.097 -13.783 1.00 77.19 82 VAL A O 1
ATOM 649 N N . SER A 1 83 ? 13.501 -12.970 -15.000 1.00 78.31 83 SER A N 1
ATOM 650 C CA . SER A 1 83 ? 12.453 -13.690 -14.262 1.00 78.31 83 SER A CA 1
ATOM 651 C C . SER A 1 83 ? 12.788 -13.986 -12.796 1.00 78.31 83 SER A C 1
ATOM 653 O O . SER A 1 83 ? 11.892 -14.291 -12.012 1.00 78.31 83 SER A O 1
ATOM 655 N N . GLU A 1 84 ? 14.063 -13.944 -12.408 1.00 81.12 84 GLU A N 1
ATOM 656 C CA . GLU A 1 84 ? 14.485 -14.204 -11.028 1.00 81.12 84 GLU A CA 1
ATOM 657 C C . GLU A 1 84 ? 14.318 -12.982 -10.124 1.00 81.12 84 GLU A C 1
ATOM 659 O O . GLU A 1 84 ? 14.217 -13.127 -8.898 1.00 81.12 84 GLU A O 1
ATOM 664 N N . TRP A 1 85 ? 14.273 -11.782 -10.706 1.00 84.50 85 TRP A N 1
ATOM 665 C CA . TRP A 1 85 ? 14.174 -10.537 -9.955 1.00 84.50 85 TRP A CA 1
ATOM 666 C C . TRP A 1 85 ? 12.960 -9.685 -10.322 1.00 84.50 85 TRP A C 1
ATOM 668 O O . TRP A 1 85 ? 12.570 -8.889 -9.476 1.00 84.50 85 TRP A O 1
ATOM 678 N N . ILE A 1 86 ? 12.303 -9.904 -11.469 1.00 89.50 86 ILE A N 1
ATOM 679 C CA . ILE A 1 86 ? 11.002 -9.321 -11.829 1.00 89.50 86 ILE A CA 1
ATOM 680 C C . ILE A 1 86 ? 9.946 -10.422 -11.932 1.00 89.50 86 ILE A C 1
ATOM 682 O O . ILE A 1 86 ? 10.095 -11.385 -12.681 1.00 89.50 86 ILE A O 1
ATOM 686 N N . THR A 1 87 ? 8.832 -10.247 -11.225 1.00 91.75 87 THR A N 1
ATOM 687 C CA . THR A 1 87 ? 7.699 -11.183 -11.241 1.00 91.75 87 THR A CA 1
ATOM 688 C C . THR A 1 87 ? 6.384 -10.441 -11.480 1.00 91.75 87 THR A C 1
ATOM 690 O O . THR A 1 87 ? 6.200 -9.357 -10.926 1.00 91.75 87 THR A O 1
ATOM 693 N N . PRO A 1 88 ? 5.459 -10.967 -12.304 1.00 93.56 88 PRO A N 1
ATOM 694 C CA . PRO A 1 88 ? 4.165 -10.325 -12.516 1.00 93.56 88 PRO A CA 1
ATOM 695 C C . PRO A 1 88 ? 3.364 -10.300 -11.213 1.00 93.56 88 PRO A C 1
ATOM 697 O O . PRO A 1 88 ? 3.346 -11.284 -10.469 1.00 93.56 88 PRO A O 1
ATOM 700 N N . VAL A 1 89 ? 2.679 -9.189 -10.941 1.00 95.38 89 VAL A N 1
ATOM 701 C CA . VAL A 1 89 ? 1.782 -9.082 -9.787 1.00 95.38 89 VAL A CA 1
ATOM 702 C C . VAL A 1 89 ? 0.478 -9.822 -10.105 1.00 95.38 89 VAL A C 1
ATOM 704 O O . VAL A 1 89 ? -0.215 -9.451 -11.055 1.00 95.38 89 VAL A O 1
ATOM 707 N N . PRO A 1 90 ? 0.093 -10.859 -9.336 1.00 93.94 90 PRO A N 1
ATOM 708 C CA . PRO A 1 90 ? -1.149 -11.579 -9.589 1.00 93.94 90 PRO A CA 1
ATOM 709 C C . PRO A 1 90 ? -2.375 -10.673 -9.440 1.00 93.94 90 PRO A C 1
ATOM 711 O O . PRO A 1 90 ? -2.507 -9.952 -8.453 1.00 93.94 90 PRO A O 1
ATOM 714 N N . ALA A 1 91 ? -3.340 -10.780 -10.359 1.00 90.56 91 ALA A N 1
ATOM 715 C CA . ALA A 1 91 ? -4.575 -9.989 -10.305 1.00 90.56 91 ALA A CA 1
ATOM 716 C C . ALA A 1 91 ? -5.374 -10.201 -9.002 1.00 90.56 91 ALA A C 1
ATOM 718 O O . ALA A 1 91 ? -6.043 -9.285 -8.522 1.00 90.56 91 ALA A O 1
ATOM 719 N N . SER A 1 92 ? -5.262 -11.387 -8.392 1.00 91.94 92 SER A N 1
ATOM 720 C CA . SER A 1 92 ? -5.874 -11.704 -7.098 1.00 91.94 92 SER A CA 1
ATOM 721 C C . SER A 1 92 ? -5.326 -10.862 -5.943 1.00 91.94 92 SER A C 1
ATOM 723 O O . SER A 1 92 ? -5.987 -10.744 -4.917 1.00 91.94 92 SER A O 1
ATOM 725 N N . TYR A 1 93 ? -4.161 -10.223 -6.082 1.00 95.00 93 TYR A N 1
ATOM 726 C CA . TYR A 1 93 ? -3.630 -9.354 -5.030 1.00 95.00 93 TYR A CA 1
ATOM 727 C C . TYR A 1 93 ? -4.475 -8.092 -4.849 1.00 95.00 93 TYR A C 1
ATOM 729 O O . TYR A 1 93 ? -4.527 -7.564 -3.742 1.00 95.00 93 TYR A O 1
ATOM 737 N N . ASN A 1 94 ? -5.214 -7.652 -5.874 1.00 96.44 94 ASN A N 1
ATOM 738 C CA . ASN A 1 94 ? -6.114 -6.504 -5.752 1.00 96.44 94 ASN A CA 1
ATOM 739 C C . ASN A 1 94 ? -7.237 -6.723 -4.725 1.00 96.44 94 ASN A C 1
ATOM 741 O O . ASN A 1 94 ? -7.715 -5.748 -4.154 1.00 96.44 94 ASN A O 1
ATOM 745 N N . SER A 1 95 ? -7.642 -7.968 -4.438 1.00 95.31 95 SER A N 1
ATOM 746 C CA . SER A 1 95 ? -8.636 -8.250 -3.388 1.00 95.31 95 SER A CA 1
ATOM 747 C C . SER A 1 95 ? -8.053 -8.219 -1.971 1.00 95.31 95 SER A C 1
ATOM 749 O O . SER A 1 95 ? -8.791 -8.342 -0.999 1.00 95.31 95 SER A O 1
ATOM 751 N N . GLN A 1 96 ? -6.729 -8.104 -1.846 1.00 95.94 96 GLN A N 1
ATOM 752 C CA . GLN A 1 96 ? -6.010 -8.006 -0.574 1.00 95.94 96 GLN A CA 1
ATOM 753 C C . GLN A 1 96 ? -5.654 -6.554 -0.226 1.00 95.94 96 GLN A C 1
ATOM 755 O O . GLN A 1 96 ? -5.140 -6.299 0.864 1.00 95.94 96 GLN A O 1
ATOM 760 N N . LEU A 1 97 ? -5.895 -5.615 -1.146 1.00 98.25 97 LEU A N 1
ATOM 761 C CA . LEU A 1 97 ? -5.593 -4.204 -0.954 1.00 98.25 97 LEU A CA 1
ATOM 762 C C . LEU A 1 97 ? -6.652 -3.525 -0.085 1.00 98.25 97 LEU A C 1
ATOM 764 O O . LEU A 1 97 ? -7.850 -3.764 -0.235 1.00 98.25 97 LEU A O 1
ATOM 768 N N . VAL A 1 98 ? -6.198 -2.660 0.814 1.00 97.94 98 VAL A N 1
ATOM 769 C CA . VAL A 1 98 ? -7.035 -1.886 1.729 1.00 97.94 98 VAL A CA 1
ATOM 770 C C . VAL A 1 98 ? -6.481 -0.477 1.907 1.00 97.94 98 VAL A C 1
ATOM 772 O O . VAL A 1 98 ? -5.273 -0.245 1.812 1.00 97.94 98 VAL A O 1
ATOM 775 N N . THR A 1 99 ? -7.370 0.442 2.271 1.00 98.12 99 THR A N 1
ATOM 776 C CA . THR A 1 99 ? -7.010 1.690 2.946 1.00 98.12 99 THR A CA 1
ATOM 777 C C . THR A 1 99 ? -7.645 1.673 4.333 1.00 98.12 99 THR A C 1
ATOM 779 O O . THR A 1 99 ? -8.839 1.410 4.471 1.00 98.12 99 THR A O 1
ATOM 782 N N . LEU A 1 100 ? -6.846 1.917 5.371 1.00 98.00 100 LEU A N 1
ATOM 783 C CA . LEU A 1 100 ? -7.323 1.949 6.754 1.00 98.00 100 LEU A CA 1
ATOM 784 C C . LEU A 1 100 ? -7.649 3.387 7.137 1.00 98.00 100 LEU A C 1
ATOM 786 O O . LEU A 1 100 ? -6.794 4.260 6.983 1.00 98.00 100 LEU A O 1
ATOM 790 N N . THR A 1 101 ? -8.868 3.640 7.608 1.00 96.56 101 THR A N 1
ATOM 791 C CA . THR A 1 101 ? -9.346 5.005 7.859 1.00 96.56 101 THR A CA 1
ATOM 792 C C . THR A 1 101 ? -9.863 5.211 9.272 1.00 96.56 101 THR A C 1
ATOM 794 O O . THR A 1 101 ? -10.335 4.278 9.921 1.00 96.56 101 THR A O 1
ATOM 797 N N . GLN A 1 102 ? -9.799 6.460 9.726 1.00 94.75 102 GLN A N 1
ATOM 798 C CA . GLN A 1 102 ? -10.449 6.941 10.942 1.00 94.75 102 GLN A CA 1
ATOM 799 C C . GLN A 1 102 ? -11.106 8.290 10.672 1.00 94.75 102 GLN A C 1
ATOM 801 O O . GLN A 1 102 ? -10.580 9.097 9.909 1.00 94.75 102 GLN A O 1
ATOM 806 N N . GLU A 1 103 ? -12.225 8.548 11.338 1.00 90.25 103 GLU A N 1
ATOM 807 C CA . GLU A 1 103 ? -12.865 9.861 11.329 1.00 90.25 103 GLU A CA 1
ATOM 808 C C . GLU A 1 103 ? -12.295 10.728 12.454 1.00 90.25 103 GLU A C 1
ATOM 810 O O . GLU A 1 103 ? -12.216 10.302 13.607 1.00 90.25 103 GLU A O 1
ATOM 815 N N . SER A 1 104 ? -11.899 11.958 12.130 1.00 82.94 104 SER A N 1
ATOM 816 C CA . SER A 1 104 ? -11.398 12.930 13.100 1.00 82.94 104 SER A CA 1
ATOM 817 C C . SER A 1 104 ? -11.765 14.349 12.682 1.00 82.94 104 SER A C 1
ATOM 819 O O . SER A 1 104 ? -11.510 14.765 11.551 1.00 82.94 104 SER A O 1
ATOM 821 N N . GLY A 1 105 ? -12.389 15.106 13.590 1.00 76.25 105 GLY A N 1
ATOM 822 C CA . GLY A 1 105 ? -12.722 16.518 13.361 1.00 76.25 105 GLY A CA 1
ATOM 823 C C . GLY A 1 105 ? -13.624 16.783 12.147 1.00 76.25 105 GLY A C 1
ATOM 824 O O . GLY A 1 105 ? -13.533 17.8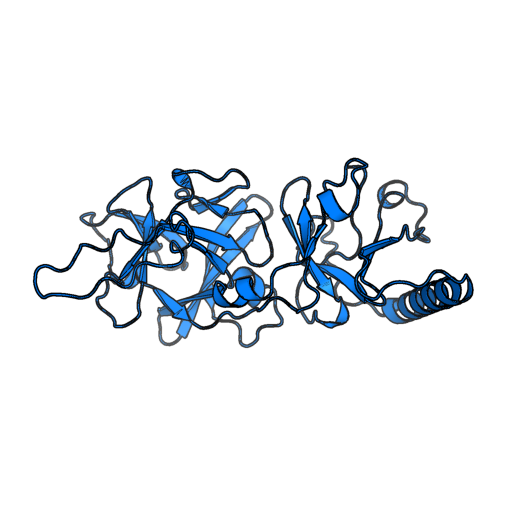54 11.559 1.00 76.25 105 GLY A O 1
ATOM 825 N N . GLY A 1 106 ? -14.460 15.814 11.749 1.00 81.88 106 GLY A N 1
ATOM 826 C CA . GLY A 1 106 ? -15.305 15.904 10.549 1.00 81.88 106 GLY A CA 1
ATOM 827 C C . GLY A 1 106 ? -14.580 15.599 9.233 1.00 81.88 106 GLY A C 1
ATOM 828 O O . GLY A 1 106 ? -15.126 15.869 8.167 1.00 81.88 106 GLY A O 1
ATOM 829 N N . SER A 1 107 ? -13.362 15.056 9.301 1.00 87.12 107 SER A N 1
ATOM 830 C CA . SER A 1 107 ? -12.574 14.630 8.146 1.00 87.12 107 SER A CA 1
ATOM 831 C C . SER A 1 107 ? -12.149 13.168 8.262 1.00 87.12 107 SER A C 1
ATOM 833 O O . SER A 1 107 ? -11.805 12.693 9.349 1.00 87.12 107 SER A O 1
ATOM 835 N N . THR A 1 108 ? -12.098 12.478 7.125 1.00 92.88 108 THR A N 1
ATOM 836 C CA . THR A 1 108 ? -11.536 11.132 7.046 1.00 92.88 108 THR A CA 1
ATOM 837 C C . THR A 1 108 ? -10.016 11.214 6.940 1.00 92.88 108 THR A C 1
ATOM 839 O O . THR A 1 108 ? -9.464 11.770 5.985 1.00 92.88 108 THR A O 1
ATOM 842 N N . LEU A 1 109 ? -9.331 10.599 7.897 1.00 95.19 109 LEU A N 1
ATOM 843 C CA . LEU A 1 109 ? -7.895 10.367 7.855 1.00 95.19 109 LEU A CA 1
ATOM 844 C C . LEU A 1 109 ? -7.605 8.944 7.370 1.00 95.19 109 LEU A C 1
ATOM 846 O O . LEU A 1 109 ? -8.367 8.013 7.634 1.00 95.19 109 LEU A O 1
ATOM 850 N N . VAL A 1 110 ? -6.477 8.768 6.692 1.00 97.00 110 VAL A N 1
ATOM 851 C CA . VAL A 1 110 ? -5.972 7.483 6.203 1.00 97.00 110 VAL A CA 1
ATOM 852 C C . VAL A 1 110 ? -4.656 7.144 6.890 1.00 97.00 110 VAL A C 1
ATOM 854 O O . VAL A 1 110 ? -3.806 8.018 7.066 1.00 97.00 110 VAL A O 1
ATOM 857 N N . LEU A 1 111 ? -4.467 5.877 7.257 1.00 97.25 111 LEU A N 1
ATOM 858 C CA . LEU A 1 111 ? -3.150 5.369 7.622 1.00 97.25 111 LEU A CA 1
ATOM 859 C C . LEU A 1 111 ? -2.247 5.478 6.393 1.00 97.25 111 LEU A C 1
ATOM 861 O O . LEU A 1 111 ? -2.654 5.084 5.304 1.00 97.25 111 LEU A O 1
ATOM 865 N N . SER A 1 112 ? -1.043 6.009 6.562 1.00 96.06 112 SER A N 1
ATOM 866 C CA . SER A 1 112 ? -0.103 6.240 5.472 1.00 96.06 112 SER A CA 1
ATOM 867 C C . SER A 1 112 ? 1.337 6.047 5.931 1.00 96.06 112 SER A C 1
ATOM 869 O O . SER A 1 112 ? 1.665 6.235 7.109 1.00 96.06 112 SER A O 1
ATOM 871 N N . LEU A 1 113 ? 2.205 5.675 4.994 1.00 94.00 113 LEU A N 1
ATOM 872 C CA . LEU A 1 113 ? 3.647 5.751 5.189 1.00 94.00 113 LEU A CA 1
ATOM 873 C C . LEU A 1 113 ? 4.154 7.170 4.955 1.00 94.00 113 LEU A C 1
ATOM 875 O O . LEU A 1 113 ? 3.821 7.831 3.973 1.00 94.00 113 LEU A O 1
ATOM 879 N N . LEU A 1 114 ? 5.040 7.601 5.842 1.00 88.81 114 LEU A N 1
ATOM 880 C CA . LEU A 1 114 ? 5.813 8.817 5.694 1.00 88.81 114 LEU A CA 1
ATOM 881 C C . LEU A 1 114 ? 7.293 8.459 5.640 1.00 88.81 114 LEU A C 1
ATOM 883 O O . LEU A 1 114 ? 7.890 8.061 6.642 1.00 88.81 114 LEU A O 1
ATOM 887 N N . SER A 1 115 ? 7.879 8.624 4.460 1.00 81.75 115 SER A N 1
ATOM 888 C CA . SER A 1 115 ? 9.312 8.459 4.239 1.00 81.75 115 SER A CA 1
ATOM 889 C C . SER A 1 115 ? 10.024 9.789 4.453 1.00 81.75 115 SER A C 1
ATOM 891 O O . SER A 1 115 ? 9.694 10.801 3.841 1.00 81.75 115 SER A O 1
ATOM 893 N N . THR A 1 116 ? 11.025 9.786 5.324 1.00 76.81 116 THR A N 1
ATOM 894 C CA . THR A 1 116 ? 11.964 10.896 5.510 1.00 76.81 116 THR A CA 1
ATOM 895 C C . THR A 1 116 ? 13.368 10.438 5.136 1.00 76.81 116 THR A C 1
ATOM 897 O O . THR A 1 116 ? 13.629 9.241 5.037 1.00 76.81 116 THR A O 1
ATOM 900 N N . ALA A 1 117 ? 14.315 11.373 5.032 1.00 70.56 117 ALA A N 1
ATOM 901 C CA . ALA A 1 117 ? 15.722 11.045 4.788 1.00 70.56 117 ALA A CA 1
ATOM 902 C C . ALA A 1 117 ? 16.349 10.100 5.840 1.00 70.56 117 ALA A C 1
ATOM 904 O O . ALA A 1 117 ? 17.422 9.556 5.600 1.00 70.56 117 ALA A O 1
ATOM 905 N N . LYS A 1 118 ? 15.723 9.930 7.016 1.00 70.50 118 LYS A N 1
ATOM 906 C CA . LYS A 1 118 ? 16.252 9.109 8.118 1.00 70.50 118 LYS A CA 1
ATOM 907 C C . LYS A 1 118 ? 15.503 7.799 8.331 1.00 70.50 118 LYS A C 1
ATOM 909 O O . LYS A 1 118 ? 16.115 6.818 8.737 1.00 70.50 118 LYS A O 1
ATOM 914 N N . ALA A 1 119 ? 14.189 7.800 8.142 1.00 76.88 119 ALA A N 1
ATOM 915 C CA . ALA A 1 119 ? 13.340 6.659 8.454 1.00 76.88 119 ALA A CA 1
ATOM 916 C C . ALA A 1 119 ? 12.011 6.737 7.704 1.00 76.88 119 ALA A C 1
ATOM 918 O O . ALA A 1 119 ? 11.552 7.823 7.343 1.00 76.88 119 ALA A O 1
ATOM 919 N N . THR A 1 120 ? 11.382 5.576 7.538 1.00 83.31 120 THR A N 1
ATOM 920 C CA . THR A 1 120 ? 9.972 5.469 7.157 1.00 83.31 120 THR A CA 1
ATOM 921 C C . THR A 1 120 ? 9.148 5.153 8.400 1.00 83.31 120 THR A C 1
ATOM 923 O O . THR A 1 120 ? 9.498 4.235 9.143 1.00 83.31 120 THR A O 1
ATOM 926 N N . SER A 1 121 ? 8.072 5.900 8.635 1.00 87.56 121 SER A N 1
ATOM 927 C CA . SER A 1 121 ? 7.159 5.694 9.764 1.00 87.56 121 SER A CA 1
ATOM 928 C C . SER A 1 121 ? 5.700 5.672 9.319 1.00 87.56 121 SER A C 1
ATOM 930 O O . SER A 1 121 ? 5.363 6.146 8.237 1.00 87.56 121 SER A O 1
ATOM 932 N N . LEU A 1 122 ? 4.823 5.152 10.177 1.00 93.44 122 LEU A N 1
ATOM 933 C CA . LEU A 1 122 ? 3.376 5.242 9.997 1.00 93.44 122 LEU A CA 1
ATOM 934 C C . LEU A 1 122 ? 2.817 6.545 10.579 1.00 93.44 122 LEU A C 1
ATOM 936 O O . LEU A 1 122 ? 3.245 7.012 11.635 1.00 93.44 122 LEU A O 1
ATOM 940 N N . THR A 1 123 ? 1.833 7.116 9.897 1.00 94.00 123 THR A N 1
ATOM 941 C CA . THR A 1 123 ? 1.134 8.345 10.291 1.00 94.00 123 THR A CA 1
ATOM 942 C C . THR A 1 123 ? -0.304 8.309 9.780 1.00 94.00 123 THR A C 1
ATOM 944 O O . THR A 1 123 ? -0.622 7.551 8.866 1.00 94.00 123 THR A O 1
ATOM 947 N N . MET A 1 124 ? -1.179 9.127 10.354 1.00 94.88 124 MET A N 1
ATOM 948 C CA . MET A 1 124 ? -2.480 9.428 9.773 1.00 94.88 124 MET A CA 1
ATOM 949 C C . MET A 1 124 ? -2.387 10.710 8.946 1.00 94.88 124 MET A C 1
ATOM 951 O O . MET A 1 124 ? -1.892 11.729 9.423 1.00 94.88 124 MET A O 1
ATOM 955 N N . GLN A 1 125 ? -2.876 10.670 7.713 1.00 93.88 125 GLN A N 1
ATOM 956 C CA . GLN A 1 125 ? -2.884 11.806 6.788 1.00 93.88 125 GLN A CA 1
ATOM 957 C C . GLN A 1 125 ? -4.311 12.103 6.323 1.00 93.88 125 GLN A C 1
ATOM 959 O O . GLN A 1 125 ? -5.152 11.203 6.358 1.00 93.88 125 GLN A O 1
ATOM 964 N N . PRO A 1 126 ? -4.614 13.329 5.868 1.00 93.88 126 PRO A N 1
ATOM 965 C CA . PRO A 1 126 ? -5.867 13.599 5.176 1.00 93.88 126 PRO A CA 1
ATOM 966 C C . PRO A 1 126 ? -6.059 12.634 4.005 1.00 93.88 126 PRO A C 1
ATOM 968 O O . PRO A 1 126 ? -5.110 12.338 3.273 1.00 93.88 126 PRO A O 1
ATOM 971 N N . ARG A 1 127 ? -7.282 12.131 3.821 1.00 94.62 127 ARG A N 1
ATOM 972 C CA . ARG A 1 127 ? -7.595 11.282 2.669 1.00 94.62 127 ARG A CA 1
ATOM 973 C C . ARG A 1 127 ? -7.357 12.069 1.367 1.00 94.62 127 ARG A C 1
ATOM 975 O O . ARG A 1 127 ? -7.938 13.141 1.216 1.00 94.62 127 ARG A O 1
ATOM 982 N N . PRO A 1 128 ? -6.554 11.556 0.418 1.00 94.25 128 PRO A N 1
ATOM 983 C CA . PRO A 1 128 ? -6.376 12.215 -0.870 1.00 94.25 128 PRO A CA 1
ATOM 984 C C . PRO A 1 128 ? -7.663 12.137 -1.701 1.00 94.25 128 PRO A C 1
ATOM 986 O O . PRO A 1 128 ? -8.397 11.148 -1.638 1.00 94.25 128 PRO A O 1
ATOM 989 N N . GLU A 1 129 ? -7.911 13.161 -2.518 1.00 87.81 129 GLU A N 1
ATOM 990 C CA . GLU A 1 129 ? -9.110 13.246 -3.367 1.00 87.81 129 GLU A CA 1
ATOM 991 C C . GLU A 1 129 ? -9.120 12.209 -4.503 1.00 87.81 129 GLU A C 1
ATOM 993 O O . GLU A 1 129 ? -10.182 11.842 -5.004 1.00 87.81 129 GLU A O 1
ATOM 998 N N . GLY A 1 130 ? -7.949 11.702 -4.904 1.00 88.25 130 GLY A N 1
ATOM 999 C CA . GLY A 1 130 ? -7.820 10.761 -6.012 1.00 88.25 130 GLY A CA 1
ATOM 1000 C C . GLY A 1 130 ? -6.669 9.772 -5.860 1.00 88.25 130 GLY A C 1
ATOM 1001 O O . GLY A 1 130 ? -5.713 9.990 -5.117 1.00 88.25 130 GLY A O 1
ATOM 1002 N N . GLY A 1 131 ? -6.757 8.677 -6.617 1.00 87.06 131 GLY A N 1
ATOM 1003 C CA . GLY A 1 131 ? -5.782 7.585 -6.592 1.00 87.06 131 GLY A CA 1
ATOM 1004 C C . GLY A 1 131 ? -4.472 7.856 -7.339 1.00 87.06 131 GLY A C 1
ATOM 1005 O O . GLY A 1 131 ? -3.596 7.009 -7.326 1.00 87.06 131 GLY A O 1
ATOM 1006 N N . GLY A 1 132 ? -4.324 8.987 -8.030 1.00 90.00 132 GLY A N 1
ATOM 1007 C CA . GLY A 1 132 ? -3.169 9.278 -8.892 1.00 90.00 132 GLY A CA 1
ATOM 1008 C C . GLY A 1 132 ? -2.019 10.020 -8.207 1.00 90.00 132 GLY A C 1
ATOM 1009 O O . GLY A 1 132 ? -1.431 10.882 -8.844 1.00 90.00 132 GLY A O 1
ATOM 1010 N N . THR A 1 133 ? -1.787 9.798 -6.909 1.00 94.25 133 THR A N 1
ATOM 1011 C CA . THR A 1 133 ? -0.861 10.596 -6.079 1.00 94.25 133 THR A CA 1
ATOM 1012 C C . THR A 1 133 ? -0.025 9.710 -5.157 1.00 94.25 133 THR A C 1
ATOM 1014 O O . THR A 1 133 ? -0.473 8.629 -4.768 1.00 94.25 133 THR A O 1
ATOM 1017 N N . ASP A 1 134 ? 1.138 10.189 -4.708 1.00 93.44 134 ASP A N 1
ATOM 1018 C CA . ASP A 1 134 ? 1.951 9.470 -3.711 1.00 93.44 134 ASP A CA 1
ATOM 1019 C C . ASP A 1 134 ? 1.215 9.257 -2.388 1.00 93.44 134 ASP A C 1
ATOM 1021 O O . ASP A 1 134 ? 1.375 8.229 -1.737 1.00 93.44 134 ASP A O 1
ATOM 1025 N N . ALA A 1 135 ? 0.354 10.201 -2.000 1.00 95.44 135 ALA A N 1
ATOM 1026 C CA . ALA A 1 135 ? -0.484 10.049 -0.816 1.00 95.44 135 ALA A CA 1
ATOM 1027 C C . ALA A 1 135 ? -1.419 8.835 -0.941 1.00 95.44 135 ALA A C 1
ATOM 1029 O O . ALA A 1 135 ? -1.600 8.100 0.027 1.00 95.44 135 ALA A O 1
ATOM 1030 N N . ALA A 1 136 ? -1.981 8.587 -2.129 1.00 97.19 136 ALA A N 1
ATOM 1031 C CA . ALA A 1 136 ? -2.803 7.408 -2.391 1.00 97.19 136 ALA A CA 1
ATOM 1032 C C . ALA A 1 136 ? -1.981 6.113 -2.408 1.00 97.19 136 ALA A C 1
ATOM 1034 O O . ALA A 1 136 ? -2.441 5.090 -1.897 1.00 97.19 136 ALA A O 1
ATOM 1035 N N . VAL A 1 137 ? -0.768 6.162 -2.965 1.00 96.69 137 VAL A N 1
ATOM 1036 C CA . VAL A 1 137 ? 0.188 5.047 -2.963 1.00 96.69 137 VAL A CA 1
ATOM 1037 C C . VAL A 1 137 ? 0.552 4.651 -1.532 1.00 96.69 137 VAL A C 1
ATOM 1039 O O . VAL A 1 137 ? 0.319 3.511 -1.136 1.00 96.69 137 VAL A O 1
ATOM 1042 N N . HIS A 1 138 ? 1.027 5.600 -0.726 1.00 96.44 138 HIS A N 1
ATOM 1043 C CA . HIS A 1 138 ? 1.477 5.356 0.645 1.00 96.44 138 HIS A CA 1
ATOM 1044 C C . HIS A 1 138 ? 0.341 5.036 1.629 1.00 96.44 138 HIS A C 1
ATOM 1046 O O . HIS A 1 138 ? 0.608 4.473 2.690 1.00 96.44 138 HIS A O 1
ATOM 1052 N N . ALA A 1 139 ? -0.909 5.369 1.286 1.00 97.69 139 ALA A N 1
ATOM 1053 C CA . ALA A 1 139 ? -2.105 5.024 2.058 1.00 97.69 139 ALA A CA 1
ATOM 1054 C C . ALA A 1 139 ? -2.797 3.726 1.597 1.00 97.69 139 ALA A C 1
ATOM 1056 O O . ALA A 1 139 ? -3.881 3.378 2.083 1.00 97.69 139 ALA A O 1
ATOM 1057 N N . THR A 1 140 ? -2.200 3.011 0.641 1.00 98.50 140 THR A N 1
ATOM 1058 C CA . THR A 1 140 ? -2.683 1.707 0.188 1.00 98.50 140 THR A CA 1
ATOM 1059 C C . THR A 1 140 ? -1.753 0.613 0.696 1.00 98.50 140 THR A C 1
ATOM 1061 O O . THR A 1 140 ? -0.539 0.651 0.500 1.00 98.50 140 THR A O 1
ATOM 1064 N N . PHE A 1 141 ? -2.337 -0.401 1.328 1.00 98.38 141 PHE A N 1
ATOM 1065 C CA . PHE A 1 141 ? -1.610 -1.546 1.866 1.00 98.38 141 PHE A CA 1
ATOM 1066 C C . PHE A 1 141 ? -2.223 -2.841 1.369 1.00 98.38 141 PHE A C 1
ATOM 1068 O O . PHE A 1 141 ? -3.430 -2.927 1.160 1.00 98.38 141 PHE A O 1
ATOM 1075 N N . ARG A 1 142 ? -1.403 -3.878 1.256 1.00 97.69 142 ARG A N 1
ATOM 1076 C CA . ARG A 1 142 ? -1.840 -5.254 1.077 1.00 97.69 142 ARG A CA 1
ATOM 1077 C C . ARG A 1 142 ? -1.845 -5.957 2.430 1.00 97.69 142 ARG A C 1
ATOM 1079 O O . ARG A 1 142 ? -0.813 -6.038 3.095 1.00 97.69 142 ARG A O 1
ATOM 1086 N N . LEU A 1 143 ? -2.996 -6.492 2.829 1.00 96.38 143 LEU A N 1
ATOM 1087 C CA . LEU A 1 143 ? -3.086 -7.402 3.970 1.00 96.38 143 LEU A CA 1
ATOM 1088 C C . LEU A 1 143 ? -2.831 -8.819 3.469 1.00 96.38 143 LEU A C 1
ATOM 1090 O O . LEU A 1 143 ? -3.674 -9.390 2.781 1.00 96.38 143 LEU A O 1
ATOM 1094 N N . VAL A 1 144 ? -1.668 -9.377 3.798 1.00 94.94 144 VAL A N 1
ATOM 1095 C CA . VAL A 1 144 ? -1.252 -10.710 3.348 1.00 94.94 144 VAL A CA 1
ATOM 1096 C C . VAL A 1 144 ? -1.559 -11.721 4.450 1.00 94.94 144 VAL A C 1
ATOM 1098 O O . VAL A 1 144 ? -0.815 -11.756 5.436 1.00 94.94 144 VAL A O 1
ATOM 1101 N N . PRO A 1 145 ? -2.609 -12.553 4.319 1.00 91.88 145 PRO A N 1
ATOM 1102 C CA . PRO A 1 145 ? -2.972 -13.513 5.355 1.00 91.88 145 PRO A CA 1
ATOM 1103 C C . PRO A 1 145 ? -1.832 -14.499 5.611 1.00 91.88 145 PRO A C 1
ATOM 1105 O O . PRO A 1 145 ? -1.177 -14.964 4.677 1.00 91.88 145 PRO A O 1
ATOM 1108 N N . GLN A 1 146 ? -1.600 -14.820 6.877 1.00 88.69 146 GLN A N 1
ATOM 1109 C CA . GLN A 1 146 ? -0.636 -15.813 7.331 1.00 88.69 146 GLN A CA 1
ATOM 1110 C C . GLN A 1 146 ? -1.410 -16.903 8.071 1.00 88.69 146 GLN A C 1
ATOM 1112 O O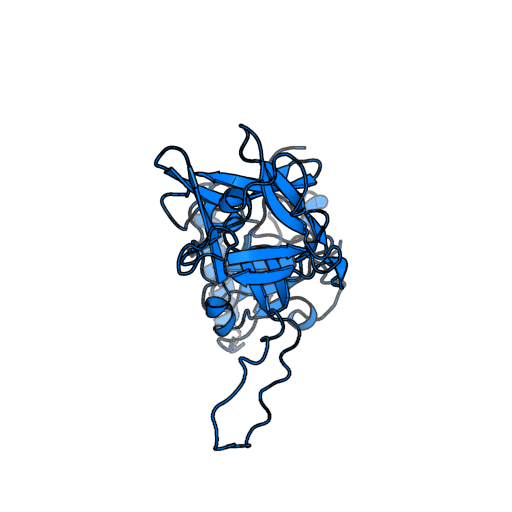 . GLN A 1 146 ? -2.218 -16.606 8.946 1.00 88.69 146 GLN A O 1
ATOM 1117 N N . GLY A 1 147 ? -1.196 -18.168 7.704 1.00 63.09 147 GLY A N 1
ATOM 1118 C CA . GLY A 1 147 ? -1.860 -19.284 8.386 1.00 63.09 147 GLY A CA 1
ATOM 1119 C C . GLY A 1 147 ? -3.259 -19.653 7.875 1.00 63.09 147 GLY A C 1
ATOM 1120 O O . GLY A 1 147 ? -4.095 -20.088 8.658 1.00 63.09 147 GLY A O 1
ATOM 1121 N N . GLN A 1 148 ? -3.502 -19.583 6.563 1.00 45.69 148 GLN A N 1
ATOM 1122 C CA . GLN A 1 148 ? -4.457 -20.489 5.917 1.00 45.69 148 GLN A CA 1
ATOM 1123 C C . GLN A 1 148 ? -3.689 -21.325 4.895 1.00 45.69 148 GLN A C 1
ATOM 1125 O O . GLN A 1 148 ? -3.339 -20.843 3.819 1.00 45.69 148 GLN A O 1
ATOM 1130 N N . GLY A 1 149 ? -3.400 -22.583 5.242 1.00 37.16 149 GLY A N 1
ATOM 1131 C CA . GLY A 1 149 ? -3.176 -23.588 4.207 1.00 37.16 149 GLY A CA 1
ATOM 1132 C C . GLY A 1 149 ? -4.370 -23.562 3.253 1.00 37.16 149 GLY A C 1
ATOM 1133 O O . GLY A 1 149 ? -5.487 -23.261 3.682 1.00 37.16 149 GLY A O 1
ATOM 1134 N N . ALA A 1 150 ? -4.126 -23.823 1.966 1.00 30.19 150 ALA A N 1
ATOM 1135 C CA . ALA A 1 150 ? -5.191 -23.990 0.983 1.00 30.19 150 ALA A CA 1
ATOM 1136 C C . ALA A 1 150 ? -6.338 -24.810 1.603 1.00 30.19 150 ALA A C 1
ATOM 1138 O O . ALA A 1 150 ? -6.039 -25.796 2.288 1.00 30.19 150 ALA A O 1
ATOM 1139 N N . PRO A 1 151 ? -7.619 -24.438 1.410 1.00 34.81 151 PRO A N 1
ATOM 1140 C CA . PRO A 1 151 ? -8.693 -25.308 1.856 1.00 34.81 151 PRO A CA 1
ATOM 1141 C C . PRO A 1 151 ? -8.430 -26.677 1.221 1.00 34.81 151 PRO A C 1
ATOM 1143 O O . PRO A 1 151 ? -8.260 -26.727 -0.003 1.00 34.81 151 PRO A O 1
ATOM 1146 N N . PRO A 1 152 ? -8.315 -27.770 2.003 1.00 34.00 152 PRO A N 1
ATOM 1147 C CA . PRO A 1 152 ? -8.245 -29.088 1.410 1.00 34.00 152 PRO A CA 1
ATOM 1148 C C . PRO A 1 152 ? -9.485 -29.216 0.535 1.00 34.00 152 PRO A C 1
ATOM 1150 O O . PRO A 1 152 ? -10.623 -29.067 0.989 1.00 34.00 152 PRO A O 1
ATOM 1153 N N . MET A 1 153 ? -9.242 -29.367 -0.762 1.00 40.62 153 MET A N 1
ATOM 1154 C CA . MET A 1 153 ? -10.283 -29.617 -1.731 1.00 40.62 153 MET A CA 1
ATOM 1155 C C . MET A 1 153 ? -11.005 -30.889 -1.286 1.00 40.62 153 MET A C 1
ATOM 1157 O O . MET A 1 153 ? -10.453 -31.979 -1.365 1.00 40.62 153 MET A O 1
ATOM 1161 N N . GLY A 1 154 ? -12.228 -30.714 -0.789 1.00 42.19 154 GLY A N 1
ATOM 1162 C CA . GLY A 1 154 ? -13.135 -31.800 -0.445 1.00 42.19 154 GLY A CA 1
ATOM 1163 C C . GLY A 1 154 ? -13.139 -32.199 1.027 1.00 42.19 154 GLY A C 1
ATOM 1164 O O . GLY A 1 154 ? -12.624 -33.247 1.377 1.00 42.19 154 GLY A O 1
ATOM 1165 N N . GLU A 1 155 ? -13.875 -31.466 1.862 1.00 34.38 155 GLU A N 1
ATOM 1166 C CA . GLU A 1 155 ? -14.690 -32.141 2.875 1.00 34.38 155 GLU A CA 1
ATOM 1167 C C . GLU A 1 155 ? -15.935 -31.317 3.203 1.00 34.38 155 GLU A C 1
ATOM 1169 O O . GLU A 1 155 ? -15.926 -30.309 3.909 1.00 34.38 155 GLU A O 1
ATOM 1174 N N . ARG A 1 156 ? -17.051 -31.747 2.617 1.00 40.41 156 ARG A N 1
ATOM 1175 C CA . ARG A 1 156 ? -18.382 -31.216 2.878 1.00 40.41 156 ARG A CA 1
ATOM 1176 C C . ARG A 1 156 ? -18.827 -31.782 4.227 1.00 40.41 156 ARG A C 1
ATOM 1178 O O . ARG A 1 156 ? -19.425 -32.853 4.264 1.00 40.41 156 ARG A O 1
ATOM 1185 N N . ARG A 1 157 ? -18.510 -31.109 5.338 1.00 32.16 157 ARG A N 1
ATOM 1186 C CA . ARG A 1 157 ? -18.997 -31.531 6.660 1.00 32.16 157 ARG A CA 1
ATOM 1187 C C . ARG A 1 157 ? -20.283 -30.802 7.030 1.00 32.16 157 ARG A C 1
ATOM 1189 O O . ARG A 1 157 ? -20.339 -29.583 7.138 1.00 32.16 157 ARG A O 1
ATOM 1196 N N . HIS A 1 158 ? -21.328 -31.604 7.169 1.00 37.69 158 HIS A N 1
ATOM 1197 C CA . HIS A 1 158 ? -22.663 -31.238 7.609 1.00 37.69 158 HIS A CA 1
ATOM 1198 C C . HIS A 1 158 ? -22.749 -31.378 9.143 1.00 37.69 158 HIS A C 1
ATOM 1200 O O . HIS A 1 158 ? -22.168 -32.320 9.681 1.00 37.69 158 HIS A O 1
ATOM 1206 N N . THR A 1 159 ? -23.556 -30.514 9.788 1.00 38.50 159 THR A N 1
ATOM 1207 C CA . THR A 1 159 ? -24.099 -30.575 11.181 1.00 38.50 159 THR A CA 1
ATOM 1208 C C . THR A 1 159 ? -23.145 -30.071 12.284 1.00 38.50 159 THR A C 1
ATOM 1210 O O . THR A 1 159 ? -21.945 -30.258 12.157 1.00 38.50 159 THR A O 1
ATOM 1213 N N . THR A 1 160 ? -23.524 -29.392 13.381 1.00 37.41 160 THR A N 1
ATOM 1214 C CA . THR A 1 160 ? -24.794 -28.932 14.007 1.00 37.41 160 THR A CA 1
ATOM 1215 C C . THR A 1 160 ? -24.433 -27.960 15.159 1.00 37.41 160 THR A C 1
ATOM 1217 O O . THR A 1 160 ? -23.301 -27.976 15.627 1.00 37.41 160 THR A O 1
ATOM 1220 N N . ASN A 1 161 ? -25.390 -27.139 15.608 1.00 45.75 161 ASN A N 1
ATOM 1221 C CA . ASN A 1 161 ? -25.355 -26.178 16.733 1.00 45.75 161 ASN A CA 1
ATOM 1222 C C . ASN A 1 161 ? -24.367 -26.436 17.899 1.00 45.75 161 ASN A C 1
ATOM 1224 O O . ASN A 1 161 ? -24.367 -27.520 18.476 1.00 45.75 161 ASN A O 1
ATOM 1228 N N . GLY A 1 162 ? -23.709 -25.366 18.377 1.00 37.88 162 GLY A N 1
ATOM 1229 C CA . GLY A 1 162 ? -23.222 -25.250 19.763 1.00 37.88 162 GLY A CA 1
ATOM 1230 C C . GLY A 1 162 ? -21.774 -24.776 19.909 1.00 37.88 162 GLY A C 1
ATOM 1231 O O . GLY A 1 162 ? -20.856 -25.456 19.477 1.00 37.88 162 GLY A O 1
ATOM 1232 N N . THR A 1 163 ? -21.591 -23.643 20.598 1.00 32.69 163 THR A N 1
ATOM 1233 C CA . THR A 1 163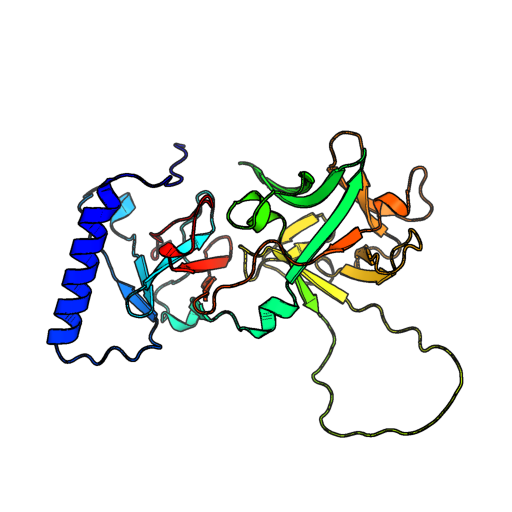 ? -20.337 -22.918 20.907 1.00 32.69 163 THR A CA 1
ATOM 1234 C C . THR A 1 163 ? -19.620 -22.288 19.710 1.00 32.69 163 THR A C 1
ATOM 1236 O O . THR A 1 163 ? -19.086 -22.966 18.841 1.00 32.69 163 THR A O 1
ATOM 1239 N N . ALA A 1 164 ? -19.626 -20.949 19.678 1.00 40.16 164 ALA A N 1
ATOM 1240 C CA . ALA A 1 164 ? -18.821 -20.150 18.768 1.00 40.16 164 ALA A CA 1
ATOM 1241 C C . ALA A 1 164 ? -17.364 -20.599 18.896 1.00 40.16 164 ALA A C 1
ATOM 1243 O O . ALA A 1 164 ? -16.714 -20.319 19.903 1.00 40.16 164 ALA A O 1
ATOM 1244 N N . ALA A 1 165 ? -16.876 -21.332 17.894 1.00 37.94 165 ALA A N 1
ATOM 1245 C CA . ALA A 1 165 ? -15.456 -21.545 17.722 1.00 37.94 165 ALA A CA 1
ATOM 1246 C C . ALA A 1 165 ? -14.823 -20.155 17.739 1.00 37.94 165 ALA A C 1
ATOM 1248 O O . ALA A 1 165 ? -15.152 -19.318 16.895 1.00 37.94 165 ALA A O 1
ATOM 1249 N N . THR A 1 166 ? -13.993 -19.888 18.743 1.00 36.88 166 THR A N 1
ATOM 1250 C CA . THR A 1 166 ? -13.115 -18.727 18.798 1.00 36.88 166 THR A CA 1
ATOM 1251 C C . THR A 1 166 ? -12.258 -18.816 17.546 1.00 36.88 166 THR A C 1
ATOM 1253 O O . THR A 1 166 ? -11.256 -19.528 17.517 1.00 36.88 166 THR A O 1
ATOM 1256 N N . ALA A 1 167 ? -12.735 -18.199 16.463 1.00 42.41 167 ALA A N 1
ATOM 1257 C CA . ALA A 1 167 ? -12.013 -18.122 15.215 1.00 42.41 167 ALA A CA 1
ATOM 1258 C C . ALA A 1 167 ? -10.664 -17.522 15.580 1.00 42.41 167 ALA A C 1
ATOM 1260 O O . ALA A 1 167 ? -10.601 -16.414 16.118 1.00 42.41 167 ALA A O 1
ATOM 1261 N N . THR A 1 168 ? -9.603 -18.303 15.396 1.00 45.47 168 THR A N 1
ATOM 1262 C CA . THR A 1 168 ? -8.248 -17.822 15.620 1.00 45.47 168 THR A CA 1
ATOM 1263 C C . THR A 1 168 ? -8.124 -16.536 14.808 1.00 45.47 168 THR A C 1
ATOM 1265 O O . THR A 1 168 ? -8.492 -16.560 13.627 1.00 45.47 168 THR A O 1
ATOM 1268 N N . PRO A 1 169 ? -7.719 -15.407 15.418 1.00 57.22 169 PRO A N 1
ATOM 1269 C CA . PRO A 1 169 ? -7.606 -14.157 14.689 1.00 57.22 169 PRO A CA 1
ATOM 1270 C C . PRO A 1 169 ? -6.801 -14.397 13.418 1.00 57.22 169 PRO A C 1
ATOM 1272 O O . PRO A 1 169 ? -5.736 -15.014 13.473 1.00 57.22 169 PRO A O 1
ATOM 1275 N N . ALA A 1 170 ? -7.317 -13.960 12.271 1.00 83.94 170 ALA A N 1
ATOM 1276 C CA . ALA A 1 170 ? -6.563 -14.070 11.036 1.00 83.94 170 ALA A CA 1
ATOM 1277 C C . ALA A 1 170 ? -5.335 -13.160 11.166 1.00 83.94 170 ALA A C 1
ATOM 1279 O O . ALA A 1 170 ? -5.461 -11.933 11.171 1.00 83.94 170 ALA A O 1
ATOM 1280 N N . SER A 1 171 ? -4.153 -13.753 11.325 1.00 91.88 171 SER A N 1
ATOM 1281 C CA . SER A 1 171 ? -2.908 -12.997 11.323 1.00 91.88 171 SER A CA 1
ATOM 1282 C C . SER A 1 171 ? -2.578 -12.575 9.893 1.00 91.88 171 SER A C 1
ATOM 1284 O O . SER A 1 171 ? -2.781 -13.331 8.940 1.00 91.88 171 SER A O 1
ATOM 1286 N N . ALA A 1 172 ? -2.051 -11.370 9.721 1.00 95.19 172 ALA A N 1
ATOM 1287 C CA . ALA A 1 172 ? -1.634 -10.857 8.426 1.00 95.19 172 ALA A CA 1
ATOM 1288 C C . ALA A 1 172 ? -0.325 -10.073 8.534 1.00 95.19 172 ALA A C 1
ATOM 1290 O O . ALA A 1 172 ? -0.028 -9.460 9.561 1.00 95.19 172 ALA A O 1
ATOM 1291 N N . LEU A 1 173 ? 0.441 -10.071 7.445 1.00 97.06 173 LEU A N 1
ATOM 1292 C CA . LEU A 1 173 ? 1.451 -9.043 7.208 1.00 97.06 173 LEU A CA 1
ATOM 1293 C C . LEU A 1 173 ? 0.761 -7.818 6.611 1.00 97.06 173 LEU A C 1
ATOM 1295 O O . LEU A 1 173 ? -0.157 -7.953 5.799 1.00 97.06 173 LEU A O 1
ATOM 1299 N N . ILE A 1 174 ? 1.249 -6.637 6.970 1.00 97.25 174 ILE A N 1
ATOM 1300 C CA . ILE A 1 174 ? 0.850 -5.382 6.336 1.00 97.25 174 ILE A CA 1
ATOM 1301 C C . ILE A 1 174 ? 1.990 -4.982 5.401 1.00 97.25 174 ILE A C 1
ATOM 1303 O O . ILE A 1 174 ? 3.058 -4.575 5.858 1.00 97.25 174 ILE A O 1
ATOM 1307 N N . GLU A 1 175 ? 1.785 -5.159 4.100 1.00 97.38 175 GLU A N 1
ATOM 1308 C CA . GLU A 1 175 ? 2.761 -4.843 3.054 1.00 97.38 175 GLU A CA 1
ATOM 1309 C C . GLU A 1 175 ? 2.373 -3.524 2.362 1.00 97.38 175 GLU A C 1
ATOM 1311 O O . GLU A 1 175 ? 1.218 -3.375 1.957 1.00 97.38 175 GLU A O 1
ATOM 1316 N N . PRO A 1 176 ? 3.284 -2.549 2.217 1.00 97.00 176 PRO A N 1
ATOM 1317 C CA . PRO A 1 176 ? 2.998 -1.325 1.467 1.00 97.00 176 PRO A CA 1
ATOM 1318 C C . PRO A 1 176 ? 2.804 -1.591 -0.028 1.00 97.00 176 PRO A C 1
ATOM 1320 O O . PRO A 1 176 ? 3.503 -2.426 -0.602 1.00 97.00 176 PRO A O 1
ATOM 1323 N N . PHE A 1 177 ? 1.896 -0.854 -0.674 1.00 97.31 177 PHE A N 1
ATOM 1324 C CA . PHE A 1 177 ? 1.560 -1.051 -2.089 1.00 97.31 177 PHE A CA 1
ATOM 1325 C C . PHE A 1 177 ? 2.771 -0.953 -3.032 1.00 97.31 177 PHE A C 1
ATOM 1327 O O . PHE A 1 177 ? 2.943 -1.809 -3.900 1.00 97.31 177 PHE A O 1
ATOM 1334 N N . ASP A 1 178 ? 3.616 0.063 -2.845 1.00 95.38 178 ASP A N 1
ATOM 1335 C CA . ASP A 1 178 ? 4.790 0.360 -3.673 1.00 95.38 178 ASP A CA 1
ATOM 1336 C C . ASP A 1 178 ? 6.057 -0.403 -3.256 1.00 95.38 178 ASP A C 1
ATOM 1338 O O . ASP A 1 178 ? 7.082 -0.323 -3.939 1.00 95.38 178 ASP A O 1
ATOM 1342 N N . MET A 1 179 ? 6.001 -1.174 -2.165 1.00 95.06 179 MET A N 1
ATOM 1343 C CA . MET A 1 179 ? 7.133 -1.943 -1.636 1.00 95.06 179 MET A CA 1
ATOM 1344 C C . MET A 1 179 ? 6.844 -3.449 -1.559 1.00 95.06 179 MET A C 1
ATOM 1346 O O . MET A 1 179 ? 6.897 -4.020 -0.462 1.00 95.06 179 MET A O 1
ATOM 1350 N N . PRO A 1 180 ? 6.578 -4.133 -2.692 1.00 95.19 180 PRO A N 1
ATOM 1351 C CA . PRO A 1 180 ? 6.374 -5.576 -2.691 1.00 95.19 180 PRO A CA 1
ATOM 1352 C C . PRO A 1 180 ? 7.514 -6.308 -1.980 1.00 95.19 180 PRO A C 1
ATOM 1354 O O . PRO A 1 180 ? 8.691 -6.034 -2.212 1.00 95.19 180 PRO A O 1
ATOM 1357 N N . GLY A 1 181 ? 7.181 -7.259 -1.111 1.00 93.19 181 GLY A N 1
ATOM 1358 C CA . GLY A 1 181 ? 8.170 -8.010 -0.348 1.00 93.19 181 GLY A CA 1
ATOM 1359 C C . GLY A 1 181 ? 8.548 -7.384 0.995 1.00 93.19 181 GLY A C 1
ATOM 1360 O O . GLY A 1 181 ? 9.090 -8.113 1.823 1.00 93.19 181 GLY A O 1
ATOM 1361 N N . MET A 1 182 ? 8.214 -6.119 1.258 1.00 94.19 182 MET A N 1
ATOM 1362 C CA . MET A 1 182 ? 8.405 -5.488 2.569 1.00 94.19 182 MET A CA 1
ATOM 1363 C C . MET A 1 182 ? 7.201 -5.733 3.486 1.00 94.19 182 MET A C 1
ATOM 1365 O O . MET A 1 182 ? 6.089 -5.984 3.0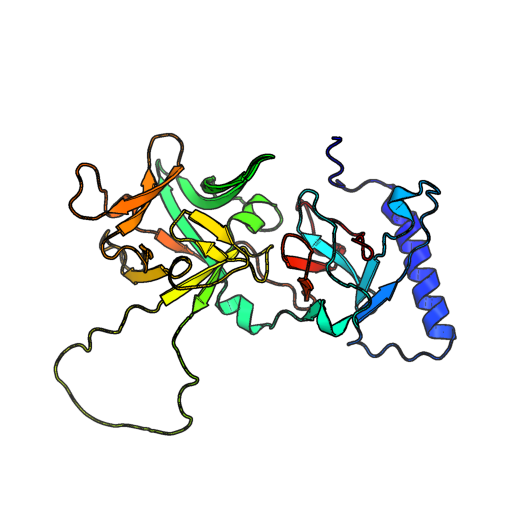34 1.00 94.19 182 MET A O 1
ATOM 1369 N N . ALA A 1 183 ? 7.399 -5.648 4.796 1.00 95.50 183 ALA A N 1
ATOM 1370 C CA . ALA A 1 183 ? 6.319 -5.700 5.773 1.00 95.50 183 ALA A CA 1
ATOM 1371 C C . ALA A 1 183 ? 6.540 -4.681 6.889 1.00 95.50 183 ALA A C 1
ATOM 1373 O O . ALA A 1 183 ? 7.673 -4.405 7.290 1.00 95.50 183 ALA A O 1
ATOM 1374 N N . ILE A 1 184 ? 5.441 -4.153 7.417 1.00 95.56 184 ILE A N 1
ATOM 1375 C CA . ILE A 1 184 ? 5.444 -3.370 8.649 1.00 95.56 184 ILE A CA 1
ATOM 1376 C C . ILE A 1 184 ? 5.654 -4.325 9.826 1.00 95.56 184 ILE A C 1
ATOM 1378 O O . ILE A 1 184 ? 5.023 -5.377 9.910 1.00 95.56 184 ILE A O 1
ATOM 1382 N N . THR A 1 185 ? 6.546 -3.962 10.741 1.00 95.00 185 THR A N 1
ATOM 1383 C CA . THR A 1 185 ? 6.817 -4.719 11.966 1.00 95.00 185 THR A CA 1
ATOM 1384 C C . THR A 1 185 ? 5.975 -4.221 13.141 1.00 95.00 185 THR A C 1
ATOM 1386 O O . THR A 1 185 ? 5.404 -3.136 13.119 1.00 95.00 185 THR A O 1
ATOM 1389 N N . ASN A 1 186 ? 5.940 -4.974 14.236 1.00 93.81 186 ASN A N 1
ATOM 1390 C CA . ASN A 1 186 ? 5.336 -4.585 15.511 1.00 93.81 186 ASN A CA 1
ATOM 1391 C C . ASN A 1 186 ? 6.087 -3.425 16.204 1.00 93.81 186 ASN A C 1
ATOM 1393 O O . ASN A 1 186 ? 5.569 -2.868 17.174 1.00 93.81 186 ASN A O 1
ATOM 1397 N N . ASN A 1 187 ? 7.271 -3.042 15.701 1.00 91.38 187 ASN A N 1
ATOM 1398 C CA . ASN A 1 187 ? 7.972 -1.796 16.043 1.00 91.38 187 ASN A CA 1
ATOM 1399 C C . ASN A 1 187 ? 7.613 -0.637 15.093 1.00 91.38 187 ASN A C 1
ATOM 1401 O O . ASN A 1 187 ? 8.176 0.446 15.210 1.00 91.38 187 ASN A O 1
ATOM 1405 N N . LEU A 1 188 ? 6.666 -0.863 14.176 1.00 91.75 188 LEU A N 1
ATOM 1406 C CA . LEU A 1 188 ? 6.142 0.095 13.199 1.00 91.75 188 LEU A CA 1
ATOM 1407 C C . LEU A 1 188 ? 7.191 0.624 12.216 1.00 91.75 188 LEU A C 1
ATOM 1409 O O . LEU A 1 188 ? 7.088 1.738 11.708 1.00 91.75 188 LEU A O 1
ATOM 1413 N N . THR A 1 189 ? 8.189 -0.208 11.938 1.00 91.38 189 THR A N 1
ATOM 1414 C CA . THR A 1 189 ? 9.215 0.015 10.919 1.00 91.38 189 THR A CA 1
ATOM 1415 C C . THR A 1 189 ? 9.020 -0.946 9.754 1.00 91.38 189 THR A C 1
ATOM 1417 O O . THR A 1 189 ? 8.346 -1.968 9.891 1.00 91.38 189 THR A O 1
ATOM 1420 N N . LEU A 1 190 ? 9.628 -0.641 8.609 1.00 92.56 190 LEU A N 1
ATOM 1421 C CA . LEU A 1 190 ? 9.650 -1.540 7.459 1.00 92.56 190 LEU A CA 1
ATOM 1422 C C . LEU A 1 190 ? 10.787 -2.556 7.569 1.00 92.56 190 LEU A C 1
ATOM 1424 O O . LEU A 1 190 ? 11.896 -2.215 7.979 1.00 92.56 190 LEU A O 1
ATOM 1428 N N . SER A 1 191 ? 10.514 -3.792 7.159 1.00 92.19 191 SER A N 1
ATOM 1429 C CA . SER A 1 191 ? 11.496 -4.872 7.092 1.00 92.19 191 SER A CA 1
ATOM 1430 C C . SER A 1 191 ? 11.240 -5.773 5.886 1.00 92.19 191 SER A C 1
ATOM 1432 O O . SER A 1 191 ? 10.089 -6.077 5.570 1.00 92.19 191 SER A O 1
ATOM 1434 N N . ALA A 1 192 ? 12.312 -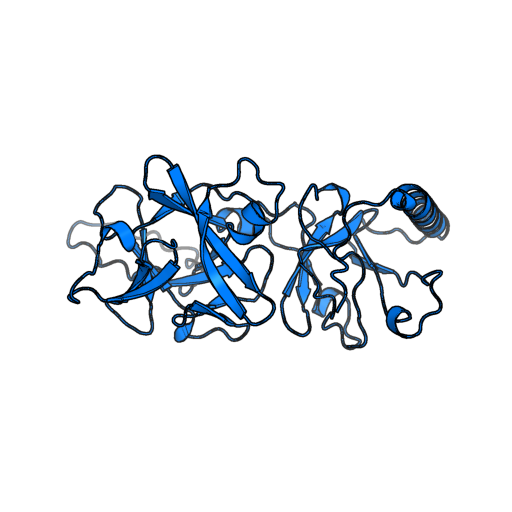6.230 5.237 1.00 91.19 192 ALA A N 1
ATOM 1435 C CA . ALA A 1 192 ? 12.253 -7.322 4.262 1.00 91.19 192 ALA A CA 1
ATOM 1436 C C . ALA A 1 192 ? 12.197 -8.695 4.957 1.00 91.19 192 ALA A C 1
ATOM 1438 O O . ALA A 1 192 ? 11.615 -9.647 4.434 1.00 91.19 192 ALA A O 1
ATOM 1439 N N . GLU A 1 193 ? 12.782 -8.795 6.153 1.00 90.44 193 GLU A N 1
ATOM 1440 C CA . GLU A 1 193 ? 12.732 -9.990 6.988 1.00 90.44 193 GLU A CA 1
ATOM 1441 C C . GLU A 1 193 ? 11.371 -10.076 7.674 1.00 90.44 193 GLU A C 1
ATOM 1443 O O . GLU A 1 193 ? 10.968 -9.180 8.425 1.00 90.44 193 GLU A O 1
ATOM 1448 N N . LYS A 1 194 ? 10.654 -11.160 7.380 1.00 90.38 194 LYS A N 1
ATOM 1449 C CA . LYS A 1 194 ? 9.306 -11.432 7.878 1.00 90.38 194 LYS A CA 1
ATOM 1450 C C . LYS A 1 194 ? 9.395 -12.494 8.959 1.00 90.38 194 LYS A C 1
ATOM 1452 O O . LYS A 1 194 ? 10.030 -13.527 8.770 1.00 90.38 194 LYS A O 1
ATOM 1457 N N . GLY A 1 195 ? 8.713 -12.261 10.069 1.00 87.38 195 GLY A N 1
ATOM 1458 C CA . GLY A 1 195 ? 8.635 -13.219 11.162 1.00 87.38 195 GLY A CA 1
ATOM 1459 C C . GLY A 1 195 ? 7.478 -12.903 12.102 1.00 87.38 195 GLY A C 1
ATOM 1460 O O . GLY A 1 195 ? 6.641 -12.059 11.778 1.00 87.38 195 GLY A O 1
ATOM 1461 N N . PRO A 1 196 ? 7.433 -13.535 13.286 1.00 87.44 196 PRO A N 1
ATOM 1462 C CA . PRO A 1 196 ? 6.386 -13.291 14.278 1.00 87.44 196 PRO A CA 1
ATOM 1463 C C . PRO A 1 196 ? 6.246 -11.813 14.671 1.00 87.44 196 PRO A C 1
ATOM 1465 O O . PRO A 1 196 ? 5.140 -11.334 14.894 1.00 87.44 196 PRO A O 1
ATOM 1468 N N . SER A 1 197 ? 7.355 -11.067 14.680 1.00 91.06 197 SER A N 1
ATOM 1469 C CA . SER A 1 197 ? 7.388 -9.626 14.950 1.00 91.06 197 SER A CA 1
ATOM 1470 C C . SER A 1 197 ? 6.854 -8.756 13.807 1.00 91.06 197 SER A C 1
ATOM 1472 O O . SER A 1 197 ? 6.788 -7.542 13.974 1.00 91.06 197 SER A O 1
ATOM 1474 N N . SER A 1 198 ? 6.468 -9.329 12.666 1.00 94.69 198 SER A N 1
ATOM 1475 C CA . SER A 1 198 ? 5.819 -8.632 11.543 1.00 94.69 198 SER A CA 1
ATOM 1476 C C . SER A 1 198 ? 4.329 -8.943 11.427 1.00 94.69 198 SER A C 1
ATOM 1478 O O . SER A 1 198 ? 3.650 -8.390 10.564 1.00 94.69 198 SER A O 1
ATOM 1480 N N . LEU A 1 199 ? 3.815 -9.841 12.269 1.00 95.94 199 LEU A N 1
ATOM 1481 C CA . LEU A 1 199 ? 2.430 -10.280 12.213 1.00 95.94 199 LEU A CA 1
ATOM 1482 C C . LEU A 1 199 ? 1.527 -9.347 13.013 1.00 95.94 199 LEU A C 1
ATOM 1484 O O . LEU A 1 199 ? 1.857 -8.920 14.123 1.00 95.94 199 LEU A O 1
ATOM 1488 N N . PHE A 1 200 ? 0.353 -9.086 12.453 1.00 96.38 200 PHE A N 1
ATOM 1489 C CA . PHE A 1 200 ? -0.745 -8.426 13.139 1.00 96.38 200 PHE A CA 1
ATOM 1490 C C . PHE A 1 200 ? -1.947 -9.354 13.156 1.00 96.38 200 PHE A C 1
ATOM 1492 O O . PHE A 1 200 ? -2.337 -9.870 12.108 1.00 96.38 200 PHE A O 1
ATOM 1499 N N . ASN A 1 201 ? -2.551 -9.555 14.321 1.00 96.19 201 ASN A N 1
ATOM 1500 C CA . ASN A 1 201 ? -3.847 -10.209 14.393 1.00 96.19 201 ASN A CA 1
ATOM 1501 C C . ASN A 1 201 ? -4.908 -9.181 14.003 1.00 96.19 201 ASN A C 1
ATOM 1503 O O . ASN A 1 201 ? -5.032 -8.129 14.635 1.00 96.19 201 ASN A O 1
ATOM 1507 N N . VAL A 1 202 ? -5.660 -9.477 12.946 1.00 95.75 202 VAL A N 1
ATOM 1508 C CA . VAL A 1 202 ? -6.781 -8.639 12.525 1.00 95.75 202 VAL A CA 1
ATOM 1509 C C . VAL A 1 202 ? -8.012 -9.092 13.301 1.00 95.75 202 VAL A C 1
ATOM 1511 O O . VAL A 1 202 ? -8.518 -10.194 13.083 1.00 95.75 202 VAL A O 1
ATOM 1514 N N . VAL A 1 203 ? -8.482 -8.251 14.219 1.00 95.50 203 VAL A N 1
ATOM 1515 C CA . VAL A 1 203 ? -9.637 -8.533 15.085 1.00 95.50 203 VAL A CA 1
ATOM 1516 C C . VAL A 1 203 ? -10.766 -7.529 14.829 1.00 95.50 203 VAL A C 1
ATOM 1518 O O . VAL A 1 203 ? -10.502 -6.461 14.266 1.00 95.50 203 VAL A O 1
ATOM 1521 N N . PRO A 1 204 ? -12.022 -7.834 15.215 1.00 96.38 204 PRO A N 1
ATOM 1522 C CA . PRO A 1 204 ? -13.089 -6.834 15.235 1.00 96.38 204 PRO A CA 1
ATOM 1523 C C . PRO A 1 204 ? -12.656 -5.582 16.005 1.00 96.38 204 PRO A C 1
ATOM 1525 O O . PRO A 1 204 ? -11.933 -5.693 16.997 1.00 96.38 204 PRO A O 1
ATOM 1528 N N . GLY A 1 205 ? -13.063 -4.404 15.534 1.00 95.88 205 GLY A N 1
ATOM 1529 C CA . GLY A 1 205 ? -12.633 -3.147 16.134 1.00 95.88 205 GLY A CA 1
ATOM 1530 C C . GLY A 1 205 ? -13.060 -3.023 17.592 1.00 95.88 205 GLY A C 1
ATOM 1531 O O . GLY A 1 205 ? -14.174 -3.382 17.983 1.00 95.88 205 GLY A O 1
ATOM 1532 N N . LEU A 1 206 ? -12.139 -2.517 18.408 1.00 95.81 206 LEU A N 1
ATOM 1533 C CA . LEU A 1 206 ? -12.336 -2.345 19.846 1.00 95.81 206 LEU A CA 1
ATOM 1534 C C . LEU A 1 206 ? -13.358 -1.246 20.178 1.00 95.81 206 LEU A C 1
ATOM 1536 O O . LEU A 1 206 ? -13.847 -1.185 21.304 1.00 95.81 206 LEU A O 1
ATOM 1540 N N . ASP A 1 207 ? -13.685 -0.383 19.217 1.00 94.19 207 ASP A N 1
ATOM 1541 C CA . ASP A 1 207 ? -14.743 0.625 19.318 1.00 94.19 207 ASP A CA 1
ATOM 1542 C C . ASP A 1 207 ? -16.167 0.047 19.228 1.00 94.19 207 ASP A C 1
ATOM 1544 O O . ASP A 1 207 ? -17.131 0.760 19.505 1.00 94.19 207 ASP A O 1
ATOM 1548 N N . GLY A 1 208 ? -16.307 -1.233 18.862 1.00 94.06 208 GLY A N 1
ATOM 1549 C CA . GLY A 1 208 ? -17.592 -1.907 18.689 1.00 94.06 208 GLY A CA 1
ATOM 1550 C C . GLY A 1 208 ? -18.370 -1.473 17.443 1.00 94.06 208 GLY A C 1
ATOM 1551 O O . GLY A 1 208 ? -19.514 -1.899 17.267 1.00 94.06 208 GLY A O 1
ATOM 1552 N N . ALA A 1 209 ? -17.788 -0.639 16.576 1.00 93.38 209 ALA A N 1
ATOM 1553 C CA . ALA A 1 209 ? -18.445 -0.189 15.360 1.00 93.38 209 ALA A CA 1
ATOM 1554 C C . ALA A 1 209 ? -18.543 -1.342 14.339 1.00 93.38 209 ALA A C 1
ATOM 1556 O O . ALA A 1 209 ? -17.574 -2.067 14.104 1.00 93.38 209 ALA A O 1
ATOM 1557 N N . PRO A 1 210 ? -19.698 -1.544 13.682 1.00 92.12 210 PRO A N 1
ATOM 1558 C CA . PRO A 1 210 ? -19.818 -2.578 12.662 1.00 92.12 210 PRO A CA 1
ATOM 1559 C C . PRO A 1 210 ? -18.812 -2.376 11.522 1.00 92.12 210 PRO A C 1
ATOM 1561 O O . PRO A 1 210 ? -18.759 -1.314 10.906 1.00 92.12 210 PRO A O 1
ATOM 1564 N N . GLY A 1 211 ? -18.032 -3.415 11.220 1.00 89.00 211 GLY A N 1
ATOM 1565 C CA . GLY A 1 211 ? -17.058 -3.398 10.125 1.00 89.00 211 GLY A CA 1
ATOM 1566 C C . GLY A 1 211 ? -15.733 -2.691 10.436 1.00 89.00 211 GLY A C 1
ATOM 1567 O O . GLY A 1 211 ? -14.847 -2.698 9.577 1.00 89.00 211 GLY A O 1
ATOM 1568 N N . SER A 1 212 ? -15.560 -2.128 11.636 1.00 95.38 212 SER A N 1
ATOM 1569 C CA . SER A 1 212 ? -14.249 -1.673 12.093 1.00 95.38 212 SER A CA 1
ATOM 1570 C C . SER A 1 212 ? -13.352 -2.863 12.447 1.00 95.38 212 SER A C 1
ATOM 1572 O O . SER A 1 212 ? -13.810 -3.969 12.759 1.00 95.38 212 SER A O 1
ATOM 1574 N N . VAL A 1 213 ? -12.044 -2.640 12.372 1.00 96.94 213 VAL A N 1
ATOM 1575 C CA . VAL A 1 213 ? -11.012 -3.607 12.740 1.00 96.94 213 VAL A CA 1
ATOM 1576 C C . VAL A 1 213 ? -9.981 -2.966 13.651 1.00 96.94 213 VAL A C 1
ATOM 1578 O O . VAL A 1 213 ? -9.676 -1.781 13.526 1.00 96.94 213 VAL A O 1
ATOM 1581 N N . SER A 1 214 ? -9.385 -3.775 14.515 1.00 97.12 214 SER A N 1
ATOM 1582 C CA . SER A 1 214 ? -8.191 -3.410 15.268 1.00 97.12 214 SER A CA 1
ATOM 1583 C C . SER A 1 214 ? -7.046 -4.338 14.885 1.00 97.12 214 SER A C 1
ATOM 1585 O O . SER A 1 214 ? -7.241 -5.516 14.584 1.00 97.12 214 SER A O 1
ATOM 1587 N N . LEU A 1 215 ? -5.840 -3.777 14.849 1.00 97.19 215 LEU A N 1
ATOM 1588 C CA . LEU A 1 215 ? -4.626 -4.483 14.453 1.00 97.19 215 LEU A CA 1
ATOM 1589 C C . LEU A 1 215 ? -3.790 -4.746 15.700 1.00 97.19 215 LEU A C 1
ATOM 1591 O O . LEU A 1 215 ? -3.056 -3.870 16.156 1.00 97.19 215 LEU A O 1
ATOM 1595 N N . GLU A 1 216 ? -3.934 -5.933 16.274 1.00 96.75 216 GLU A N 1
ATOM 1596 C CA . GLU A 1 216 ? -3.166 -6.345 17.446 1.00 96.75 216 GLU A CA 1
ATOM 1597 C C . GLU A 1 216 ? -1.761 -6.790 17.025 1.00 96.75 216 GLU A C 1
ATOM 1599 O O . GLU A 1 216 ? -1.587 -7.519 16.050 1.00 96.75 216 GLU A O 1
ATOM 1604 N N . LEU A 1 217 ? -0.745 -6.361 17.763 1.00 95.31 217 LEU A N 1
ATOM 1605 C CA . LEU A 1 217 ? 0.647 -6.722 17.540 1.00 95.31 217 LEU A CA 1
ATOM 1606 C C . LEU A 1 217 ? 0.856 -8.165 18.011 1.00 95.31 217 LEU A C 1
ATOM 1608 O O . LEU A 1 217 ? 0.839 -8.425 19.212 1.00 95.31 217 LEU A O 1
ATOM 1612 N N . ALA A 1 218 ? 1.104 -9.103 17.095 1.00 93.06 218 ALA A N 1
ATOM 1613 C CA . ALA A 1 218 ? 1.168 -10.526 17.440 1.00 93.06 218 ALA A CA 1
ATOM 1614 C C . ALA A 1 218 ? 2.260 -10.859 18.474 1.00 93.06 218 ALA A C 1
ATOM 1616 O O . ALA A 1 218 ? 2.066 -11.728 19.321 1.00 93.06 218 ALA A O 1
ATOM 1617 N N . ALA A 1 219 ? 3.393 -10.147 18.454 1.00 91.75 219 ALA A N 1
ATOM 1618 C CA . ALA A 1 219 ? 4.464 -10.330 19.434 1.00 91.75 219 ALA A CA 1
ATOM 1619 C C . ALA A 1 219 ? 4.146 -9.735 20.821 1.00 91.75 219 ALA A C 1
ATOM 1621 O O . ALA A 1 219 ? 4.897 -9.960 21.769 1.00 91.75 219 ALA A O 1
ATOM 1622 N N . ARG A 1 220 ? 3.073 -8.942 20.948 1.00 91.75 220 ARG A N 1
ATOM 1623 C CA . ARG A 1 220 ? 2.655 -8.267 22.185 1.00 91.75 220 ARG A CA 1
ATOM 1624 C C . ARG A 1 220 ? 1.127 -8.332 22.341 1.00 91.75 220 ARG A C 1
ATOM 1626 O O . ARG A 1 220 ? 0.458 -7.329 22.083 1.00 91.75 220 ARG A O 1
ATOM 1633 N N . PRO A 1 221 ? 0.578 -9.485 22.765 1.00 90.88 221 PRO A N 1
ATOM 1634 C CA . PRO A 1 221 ? -0.859 -9.649 22.966 1.00 90.88 221 PRO A CA 1
ATOM 1635 C C . PRO A 1 221 ? -1.452 -8.563 23.872 1.00 90.88 221 PRO A C 1
ATOM 1637 O O . PRO A 1 221 ? -0.838 -8.159 24.860 1.00 90.88 221 PRO A O 1
ATOM 1640 N N . GLY A 1 222 ? -2.642 -8.078 23.524 1.00 93.31 222 GLY A N 1
ATOM 1641 C CA . GLY A 1 222 ? -3.304 -6.954 24.184 1.00 93.31 222 GLY A CA 1
ATOM 1642 C C . GLY A 1 222 ? -2.781 -5.573 23.775 1.00 93.31 222 GLY A C 1
ATOM 1643 O O . GLY A 1 222 ? -3.310 -4.569 24.256 1.00 93.31 222 GLY A O 1
ATOM 1644 N N . CYS A 1 223 ? -1.781 -5.489 22.893 1.00 95.25 223 CYS A N 1
ATOM 1645 C CA . CYS A 1 223 ? -1.290 -4.236 22.328 1.00 95.25 223 CYS A CA 1
ATOM 1646 C C . CYS A 1 223 ? -1.699 -4.088 20.865 1.00 95.25 223 CYS A C 1
ATOM 1648 O O . CYS A 1 223 ? -1.566 -5.014 20.074 1.00 95.25 223 CYS A O 1
ATOM 1650 N N . PHE A 1 224 ? -2.145 -2.894 20.493 1.00 96.31 224 PHE A N 1
ATOM 1651 C CA . PHE A 1 224 ? -2.741 -2.587 19.198 1.00 96.31 224 PHE A CA 1
ATOM 1652 C C . PHE A 1 224 ? -2.032 -1.421 18.523 1.00 96.31 224 PHE A C 1
ATOM 1654 O O . PHE A 1 224 ? -1.406 -0.585 19.182 1.00 96.31 224 PHE A O 1
ATOM 1661 N N . LEU A 1 225 ? -2.152 -1.357 17.199 1.00 95.69 225 LEU A N 1
ATOM 1662 C CA . LEU A 1 225 ? -1.876 -0.142 16.450 1.00 95.69 225 LEU A CA 1
ATOM 1663 C C . LEU A 1 225 ? -2.875 0.932 16.893 1.00 95.69 225 LEU A C 1
ATOM 1665 O O . LEU A 1 225 ? -4.082 0.725 16.800 1.00 95.69 225 LEU A O 1
ATOM 1669 N N . VAL A 1 226 ? -2.374 2.063 17.376 1.00 94.38 226 VAL A N 1
ATOM 1670 C CA . VAL A 1 226 ? -3.183 3.179 17.874 1.00 94.38 226 VAL A CA 1
ATOM 1671 C C . VAL A 1 226 ? -2.727 4.489 17.265 1.00 94.38 226 VAL A C 1
ATOM 1673 O O . VAL A 1 226 ? -1.532 4.732 17.079 1.00 94.38 226 VAL A O 1
ATOM 1676 N N . THR A 1 227 ? -3.690 5.364 17.015 1.00 91.44 227 THR A N 1
ATOM 1677 C CA . THR A 1 227 ? -3.429 6.759 16.682 1.00 91.44 227 THR A CA 1
ATOM 1678 C C . THR A 1 227 ? -3.292 7.575 17.966 1.00 91.44 227 THR A C 1
ATOM 1680 O O . THR A 1 227 ? -4.042 7.408 18.924 1.00 91.44 227 THR A O 1
ATOM 1683 N N . ALA A 1 228 ? -2.263 8.415 18.049 1.00 81.81 228 ALA A N 1
ATOM 1684 C CA . ALA A 1 228 ? -1.909 9.115 19.276 1.00 81.81 228 ALA A CA 1
ATOM 1685 C C . ALA A 1 228 ? -1.545 10.583 19.030 1.00 81.81 228 ALA A C 1
ATOM 1687 O O . ALA A 1 228 ? -0.785 10.932 18.122 1.00 81.81 228 ALA A O 1
ATOM 1688 N N . GLY A 1 229 ? -2.039 11.437 19.930 1.00 67.94 229 GLY A N 1
ATOM 1689 C CA . GLY A 1 229 ? -1.674 12.848 20.030 1.00 67.94 229 GLY A CA 1
ATOM 1690 C C . GLY A 1 229 ? -2.201 13.747 18.904 1.00 67.94 229 GLY A C 1
ATOM 1691 O O . GLY A 1 229 ? -2.786 13.305 17.922 1.00 67.94 229 GLY A O 1
ATOM 1692 N N . ALA A 1 230 ? -1.944 15.051 19.044 1.00 58.44 230 ALA A N 1
ATOM 1693 C CA . ALA A 1 230 ? -2.417 16.095 18.126 1.00 58.44 230 ALA A CA 1
ATOM 1694 C C . ALA A 1 230 ? -1.759 16.074 16.729 1.00 58.44 230 ALA A C 1
ATOM 1696 O O . ALA A 1 230 ? -2.195 16.794 15.838 1.00 58.44 230 ALA A O 1
ATOM 1697 N N . LYS A 1 231 ? -0.701 15.272 16.534 1.00 56.62 231 LYS A N 1
ATOM 1698 C CA . LYS A 1 231 ? 0.041 15.158 15.264 1.00 56.62 231 LYS A CA 1
ATOM 1699 C C . LYS A 1 231 ? -0.356 13.945 14.424 1.00 56.62 231 LYS A C 1
ATOM 1701 O O . LYS A 1 231 ? 0.333 13.644 13.457 1.00 56.62 231 LYS A O 1
ATOM 1706 N N . ALA A 1 232 ? -1.426 13.243 14.803 1.00 75.56 232 ALA A N 1
ATOM 1707 C CA . ALA A 1 232 ? -1.890 12.070 14.069 1.00 75.56 232 ALA A CA 1
ATOM 1708 C C . ALA A 1 232 ? -0.773 11.000 13.928 1.00 75.56 232 ALA A C 1
ATOM 1710 O O . ALA A 1 232 ? -0.606 10.346 12.894 1.00 75.56 232 ALA A O 1
ATOM 1711 N N . ASN A 1 233 ? 0.038 10.853 14.985 1.00 84.81 233 ASN A N 1
ATOM 1712 C CA . ASN A 1 233 ? 1.105 9.858 15.046 1.00 84.81 233 ASN A CA 1
ATOM 1713 C C . ASN A 1 233 ? 0.501 8.467 15.227 1.00 84.81 233 ASN A C 1
ATOM 1715 O O . ASN A 1 233 ? -0.563 8.318 15.826 1.00 84.81 233 ASN A O 1
ATOM 1719 N N . VAL A 1 234 ? 1.209 7.445 14.758 1.00 92.31 234 VAL A N 1
ATOM 1720 C CA . VAL A 1 234 ? 0.808 6.047 14.923 1.00 92.31 234 VAL A CA 1
ATOM 1721 C C . VAL A 1 234 ? 1.831 5.349 15.811 1.00 92.31 234 VAL A C 1
ATOM 1723 O O . VAL A 1 234 ? 3.036 5.470 15.594 1.00 92.31 234 VAL A O 1
ATOM 1726 N N . GLN A 1 235 ? 1.358 4.636 16.829 1.00 92.56 235 GLN A N 1
ATOM 1727 C CA . GLN A 1 235 ? 2.198 3.926 17.793 1.00 92.56 235 GLN A CA 1
ATOM 1728 C C . GLN A 1 235 ? 1.562 2.595 18.220 1.00 92.56 235 GLN A C 1
ATOM 1730 O O . GLN A 1 235 ? 0.429 2.291 17.860 1.00 92.56 235 GLN A O 1
ATOM 1735 N N . GLY A 1 236 ? 2.302 1.781 18.975 1.00 91.56 236 GLY A N 1
ATOM 1736 C CA . GLY A 1 236 ? 1.730 0.633 19.682 1.00 91.56 236 GLY A CA 1
ATOM 1737 C C . GLY A 1 236 ? 1.176 1.068 21.040 1.00 91.56 236 GLY A C 1
ATOM 1738 O O . GLY A 1 236 ? 1.847 1.806 21.760 1.00 91.56 236 GLY A O 1
ATOM 1739 N N . GLY A 1 237 ? -0.020 0.610 21.407 1.00 91.88 237 GLY A N 1
ATOM 1740 C CA . GLY A 1 237 ? -0.668 0.934 22.681 1.00 91.88 237 GLY A CA 1
ATOM 1741 C C . GLY A 1 237 ? -1.430 -0.258 23.243 1.00 91.88 237 GLY A C 1
ATOM 1742 O O . GLY A 1 237 ? -2.089 -0.971 22.494 1.00 91.88 237 GLY A O 1
ATOM 1743 N N . CYS A 1 238 ? -1.325 -0.491 24.550 1.00 92.88 238 CYS A N 1
ATOM 1744 C CA . CYS A 1 238 ? -1.854 -1.696 25.187 1.00 92.88 238 CYS A CA 1
ATOM 1745 C C . CYS A 1 238 ? -3.132 -1.425 25.980 1.00 92.88 238 CYS A C 1
ATOM 1747 O O . CYS A 1 238 ? -3.226 -0.434 26.711 1.00 92.88 238 CYS A O 1
ATOM 1749 N N . GLY A 1 239 ? -4.102 -2.331 25.844 1.00 83.00 239 GLY A N 1
ATOM 1750 C CA . GLY A 1 239 ? -5.331 -2.322 26.627 1.00 83.00 239 GLY A CA 1
ATOM 1751 C C . GLY A 1 239 ? -5.028 -2.414 28.124 1.00 83.00 239 GLY A C 1
ATOM 1752 O O . GLY A 1 239 ? -4.111 -3.117 28.543 1.00 83.00 239 GLY A O 1
ATOM 1753 N N . GLY A 1 240 ? -5.778 -1.664 28.933 1.00 74.31 240 GLY A N 1
ATOM 1754 C CA . GLY A 1 240 ? -5.577 -1.583 30.386 1.00 74.31 240 GLY A CA 1
ATOM 1755 C C . GLY A 1 240 ? -4.549 -0.540 30.846 1.00 74.31 240 GLY A C 1
ATOM 1756 O O . GLY A 1 240 ? -4.448 -0.290 32.045 1.00 74.31 240 GLY A O 1
ATOM 1757 N N . GLY A 1 241 ? -3.825 0.109 29.927 1.00 73.44 241 GLY A N 1
ATOM 1758 C CA . GLY A 1 241 ? -2.999 1.282 30.229 1.00 73.44 241 GLY A CA 1
ATOM 1759 C C . GLY A 1 241 ? -3.823 2.568 30.368 1.00 73.44 241 GLY A C 1
ATOM 1760 O O . GLY A 1 241 ? -4.880 2.722 29.750 1.00 73.44 241 GLY A O 1
ATOM 1761 N N . THR A 1 242 ? -3.333 3.530 31.154 1.00 75.81 242 THR A N 1
ATOM 1762 C CA . THR A 1 242 ? -3.952 4.859 31.251 1.00 75.81 242 THR A CA 1
ATOM 1763 C C . THR A 1 242 ? -3.870 5.581 29.901 1.00 75.81 242 THR A C 1
ATOM 1765 O O . THR A 1 242 ? -2.811 5.653 29.281 1.00 75.81 242 THR A O 1
ATOM 1768 N N . GLY A 1 243 ? -4.999 6.108 29.418 1.00 79.31 243 GLY A N 1
ATOM 1769 C CA . GLY A 1 243 ? -5.060 6.842 28.147 1.00 79.31 243 GLY A CA 1
ATOM 1770 C C . GLY A 1 243 ? -5.205 5.981 26.885 1.00 79.31 243 GLY A C 1
ATOM 1771 O O . GLY A 1 243 ? -5.165 6.529 25.785 1.00 79.31 243 GLY A O 1
ATOM 1772 N N . PHE A 1 244 ? -5.405 4.663 27.005 1.00 90.56 244 PHE A N 1
ATOM 1773 C CA . PHE A 1 244 ? -5.793 3.835 25.861 1.00 90.56 244 PHE A CA 1
ATOM 1774 C C . PHE A 1 244 ? -7.226 4.165 25.416 1.00 90.56 244 PHE A C 1
ATOM 1776 O O . PHE A 1 244 ? -8.156 4.117 26.221 1.00 90.56 244 PHE A O 1
ATOM 1783 N N . SER A 1 245 ? -7.412 4.467 24.130 1.00 91.75 245 SER A N 1
ATOM 1784 C CA . SER A 1 245 ? -8.727 4.686 23.522 1.00 91.75 245 SER A CA 1
ATOM 1785 C C . SER A 1 245 ? -9.028 3.569 22.516 1.00 91.75 245 SER A C 1
ATOM 1787 O O . SER A 1 245 ? -8.290 3.424 21.539 1.00 91.75 245 SER A O 1
ATOM 1789 N N . PRO A 1 246 ? -10.123 2.807 22.702 1.00 93.50 246 PRO A N 1
ATOM 1790 C CA . PRO A 1 246 ? -10.574 1.822 21.721 1.00 93.50 246 PRO A CA 1
ATOM 1791 C C . PRO A 1 246 ? -10.868 2.427 20.343 1.00 93.50 246 PRO A C 1
ATOM 1793 O O . PRO A 1 246 ? -10.572 1.803 19.328 1.00 93.50 246 PRO A O 1
ATOM 1796 N N . GLN A 1 247 ? -11.379 3.662 20.297 1.00 92.81 247 GLN A N 1
ATOM 1797 C CA . GLN A 1 247 ? -11.619 4.407 19.058 1.00 92.81 247 GLN A CA 1
ATOM 1798 C C . GLN A 1 247 ? -10.310 4.683 18.316 1.00 92.81 247 GLN A C 1
ATOM 1800 O O . GLN A 1 247 ? -10.209 4.423 17.123 1.00 92.81 247 GLN A O 1
ATOM 1805 N N . ALA A 1 248 ? -9.271 5.120 19.033 1.00 93.12 248 ALA A N 1
ATOM 1806 C CA . ALA A 1 248 ? -7.950 5.341 18.450 1.00 93.12 248 ALA A CA 1
ATOM 1807 C C . ALA A 1 248 ? -7.274 4.047 17.956 1.00 93.12 248 ALA A C 1
ATOM 1809 O O . ALA A 1 248 ? -6.404 4.103 17.086 1.00 93.12 248 ALA A O 1
ATOM 1810 N N . ALA A 1 249 ? -7.671 2.892 18.498 1.00 95.62 249 ALA A N 1
ATOM 1811 C CA . ALA A 1 249 ? -7.191 1.564 18.112 1.00 95.62 249 ALA A CA 1
ATOM 1812 C C . ALA A 1 249 ? -8.016 0.899 16.994 1.00 95.62 249 ALA A C 1
ATOM 1814 O O . ALA A 1 249 ? -7.715 -0.233 16.605 1.00 95.62 249 ALA A O 1
ATOM 1815 N N . SER A 1 250 ? -9.085 1.543 16.519 1.00 96.25 250 SER A N 1
ATOM 1816 C CA . SER A 1 250 ? -10.041 0.960 15.572 1.00 96.25 250 SER A CA 1
ATOM 1817 C C . SER A 1 250 ? -10.022 1.711 14.247 1.00 96.25 250 SER A C 1
ATOM 1819 O O . SER A 1 250 ? -9.956 2.936 14.217 1.00 96.25 250 SER A O 1
ATOM 1821 N N . PHE A 1 251 ? -10.062 0.975 13.142 1.00 97.31 251 PHE A N 1
ATOM 1822 C CA . PHE A 1 251 ? -9.977 1.501 11.783 1.00 97.31 251 PHE A CA 1
ATOM 1823 C C . PHE A 1 251 ? -11.100 0.922 10.931 1.00 97.31 251 PHE A C 1
ATOM 1825 O O . PHE A 1 251 ? -11.435 -0.255 11.052 1.00 97.31 251 PHE A O 1
ATOM 1832 N N . ILE A 1 252 ? -11.634 1.706 10.002 1.00 96.81 252 ILE A N 1
ATOM 1833 C CA . ILE A 1 252 ? -12.491 1.178 8.940 1.00 96.81 252 ILE A CA 1
ATOM 1834 C C . ILE A 1 252 ? -11.609 0.645 7.810 1.00 96.81 252 ILE A C 1
ATOM 1836 O O . ILE A 1 252 ? -10.631 1.281 7.410 1.00 96.81 252 ILE A O 1
ATOM 1840 N N . ARG A 1 253 ? -11.963 -0.528 7.275 1.00 95.50 253 ARG A N 1
ATOM 1841 C CA . ARG A 1 253 ? -11.363 -1.072 6.050 1.00 95.50 253 ARG A CA 1
ATOM 1842 C C . ARG A 1 253 ? -12.101 -0.510 4.842 1.00 95.50 253 ARG A C 1
ATOM 1844 O O . ARG A 1 253 ? -13.131 -1.044 4.441 1.00 95.50 253 ARG A O 1
ATOM 1851 N N . ALA A 1 254 ? -11.574 0.569 4.282 1.00 95.44 254 ALA A N 1
ATOM 1852 C CA . ALA A 1 254 ? -12.106 1.179 3.075 1.00 95.44 254 ALA A CA 1
ATOM 1853 C C . ALA A 1 254 ? -11.530 0.530 1.806 1.00 95.44 254 ALA A C 1
ATOM 1855 O O . ALA A 1 254 ? -10.468 -0.104 1.829 1.00 95.44 254 ALA A O 1
ATOM 1856 N N . GLU A 1 255 ? -12.223 0.758 0.687 1.00 96.06 255 GLU A N 1
ATOM 1857 C CA . GLU A 1 255 ? -11.707 0.476 -0.653 1.00 96.06 255 GLU A CA 1
ATOM 1858 C C . GLU A 1 255 ? -10.325 1.122 -0.846 1.00 96.06 255 GLU A C 1
ATOM 1860 O O . GLU A 1 255 ? -10.121 2.275 -0.429 1.00 96.06 255 GLU A O 1
ATOM 1865 N N . PRO A 1 256 ? -9.378 0.400 -1.470 1.00 97.50 256 PRO A N 1
ATOM 1866 C CA . PRO A 1 256 ? -8.025 0.889 -1.634 1.00 97.50 256 PRO A CA 1
ATOM 1867 C C . PRO A 1 256 ? -7.991 2.077 -2.598 1.00 97.50 256 PRO A C 1
ATOM 1869 O O . PRO A 1 256 ? -8.688 2.105 -3.615 1.00 97.50 256 PRO A O 1
ATOM 1872 N N . LEU A 1 257 ? -7.142 3.054 -2.287 1.00 97.75 257 LEU A N 1
ATOM 1873 C CA . LEU A 1 257 ? -6.934 4.235 -3.129 1.00 97.75 257 LEU A CA 1
ATOM 1874 C C . LEU A 1 257 ? -6.139 3.915 -4.407 1.00 97.75 257 LEU A C 1
ATOM 1876 O O . LEU A 1 257 ? -6.279 4.617 -5.410 1.00 97.75 257 LEU A O 1
ATOM 1880 N N . ARG A 1 258 ? -5.336 2.844 -4.383 1.00 96.75 258 ARG A N 1
ATOM 1881 C CA . ARG A 1 258 ? -4.627 2.275 -5.535 1.00 96.75 258 ARG A CA 1
ATOM 1882 C C . ARG A 1 258 ? -5.027 0.832 -5.788 1.00 96.75 258 ARG A C 1
ATOM 1884 O O . ARG A 1 258 ? -5.347 0.077 -4.877 1.00 96.75 258 ARG A O 1
ATOM 1891 N N . ARG A 1 259 ? -4.937 0.432 -7.050 1.00 97.06 259 ARG A N 1
ATOM 1892 C CA . ARG A 1 259 ? -5.029 -0.962 -7.486 1.00 97.06 259 ARG A CA 1
ATOM 1893 C C . ARG A 1 259 ? -3.868 -1.232 -8.424 1.00 97.06 259 ARG A C 1
ATOM 1895 O O . ARG A 1 259 ? -3.478 -0.339 -9.171 1.00 97.06 259 ARG A O 1
ATOM 1902 N N . TYR A 1 260 ? -3.343 -2.448 -8.385 1.00 96.88 260 TYR A N 1
ATOM 1903 C CA . TYR A 1 260 ? -2.347 -2.890 -9.346 1.00 96.88 260 TYR A CA 1
ATOM 1904 C C . TYR A 1 260 ? -2.950 -2.874 -10.745 1.00 96.88 260 TYR A C 1
ATOM 1906 O O . TYR A 1 260 ? -4.052 -3.398 -10.965 1.00 96.88 260 TYR A O 1
ATOM 1914 N N . HIS A 1 261 ? -2.210 -2.298 -11.683 1.00 95.69 261 HIS A N 1
ATOM 1915 C CA . HIS A 1 261 ? -2.496 -2.418 -13.099 1.00 95.69 261 HIS A CA 1
ATOM 1916 C C . HIS A 1 261 ? -2.332 -3.887 -13.559 1.00 95.69 261 HIS A C 1
ATOM 1918 O O . HIS A 1 261 ? -1.501 -4.621 -13.022 1.00 95.69 261 HIS A O 1
ATOM 1924 N N . PRO A 1 262 ? -3.065 -4.356 -14.590 1.00 94.25 262 PRO A N 1
ATOM 1925 C CA . PRO A 1 262 ? -2.858 -5.699 -15.152 1.00 94.25 262 PRO A CA 1
ATOM 1926 C C . PRO A 1 262 ? -1.434 -5.969 -15.669 1.00 94.25 262 PRO A C 1
ATOM 1928 O O . PRO A 1 262 ? -1.058 -7.117 -15.873 1.00 94.25 262 PRO A O 1
ATOM 1931 N N . ILE A 1 263 ? -0.660 -4.905 -15.887 1.00 93.94 263 ILE A N 1
ATOM 1932 C CA . ILE A 1 263 ? 0.739 -4.923 -16.337 1.00 93.94 263 ILE A CA 1
ATOM 1933 C C . ILE A 1 263 ? 1.645 -4.406 -15.204 1.00 93.94 263 ILE A C 1
ATOM 1935 O O . ILE A 1 263 ? 2.529 -3.587 -15.426 1.00 93.94 263 ILE A O 1
ATOM 1939 N N . SER A 1 264 ? 1.373 -4.811 -13.964 1.00 95.81 264 SER A N 1
ATOM 1940 C CA . SER A 1 264 ? 2.234 -4.496 -12.824 1.00 95.81 264 SER A CA 1
ATOM 1941 C C . SER A 1 264 ? 3.193 -5.646 -12.533 1.00 95.81 264 SER A C 1
ATOM 1943 O O . SER A 1 264 ? 2.819 -6.821 -12.594 1.00 95.81 264 SER A O 1
ATOM 1945 N N . PHE A 1 265 ? 4.423 -5.310 -12.156 1.00 95.88 265 PHE A N 1
ATOM 1946 C CA . PHE A 1 265 ? 5.446 -6.278 -11.768 1.00 95.88 265 PHE A CA 1
ATOM 1947 C C . PHE A 1 265 ? 6.063 -5.907 -10.422 1.00 95.88 265 PHE A C 1
ATOM 1949 O O . PHE A 1 265 ? 6.269 -4.737 -10.122 1.00 95.88 265 PHE A O 1
ATOM 1956 N N . ALA A 1 266 ? 6.385 -6.910 -9.614 1.00 95.31 266 ALA A N 1
ATOM 1957 C CA . ALA A 1 266 ? 7.217 -6.758 -8.434 1.00 95.31 266 ALA A CA 1
ATOM 1958 C C . ALA A 1 266 ? 8.670 -7.050 -8.816 1.00 95.31 266 ALA A C 1
ATOM 1960 O O . ALA A 1 266 ? 8.978 -8.156 -9.271 1.00 95.31 266 ALA A O 1
ATOM 1961 N N . ALA A 1 267 ? 9.551 -6.073 -8.611 1.00 92.94 267 ALA A N 1
ATOM 1962 C CA . ALA A 1 267 ? 10.982 -6.195 -8.844 1.00 92.94 267 ALA A CA 1
ATOM 1963 C C . ALA A 1 267 ? 11.778 -6.181 -7.528 1.00 92.94 267 ALA A C 1
ATOM 1965 O O . ALA A 1 267 ? 11.449 -5.445 -6.596 1.00 92.94 267 ALA A O 1
ATOM 1966 N N . LYS A 1 268 ? 12.839 -6.988 -7.436 1.00 91.50 268 LYS A N 1
ATOM 1967 C CA . LYS A 1 268 ? 13.758 -7.015 -6.287 1.00 91.50 268 LYS A CA 1
ATOM 1968 C C . LYS A 1 268 ? 14.770 -5.873 -6.392 1.00 91.50 268 LYS A C 1
ATOM 1970 O O . LYS A 1 268 ? 15.482 -5.770 -7.388 1.00 91.50 268 LYS A O 1
ATOM 1975 N N . GLY A 1 269 ? 14.884 -5.065 -5.345 1.00 89.56 269 GLY A N 1
ATOM 1976 C CA . GLY A 1 269 ? 15.942 -4.067 -5.186 1.00 89.56 269 GLY A CA 1
ATOM 1977 C C . GLY A 1 269 ? 16.939 -4.426 -4.093 1.00 89.56 269 GLY A C 1
ATOM 1978 O O . GLY A 1 269 ? 16.747 -5.384 -3.337 1.00 89.56 269 GLY A O 1
ATOM 1979 N N . ALA A 1 270 ? 18.020 -3.652 -4.012 1.00 88.31 270 ALA A N 1
ATOM 1980 C CA . ALA A 1 270 ? 19.062 -3.836 -3.004 1.00 88.31 270 ALA A CA 1
ATOM 1981 C C . ALA A 1 270 ? 18.543 -3.552 -1.582 1.00 88.31 270 ALA A C 1
ATOM 1983 O O . ALA A 1 270 ? 18.875 -4.278 -0.646 1.00 88.31 270 ALA A O 1
ATOM 1984 N N . ARG A 1 271 ? 17.698 -2.520 -1.428 1.00 86.69 271 ARG A N 1
ATOM 1985 C CA . ARG A 1 271 ? 17.147 -2.076 -0.131 1.00 86.69 271 ARG A CA 1
ATOM 1986 C C . ARG A 1 271 ? 15.654 -2.344 0.048 1.00 86.69 271 ARG A C 1
ATOM 1988 O O . ARG A 1 271 ? 15.200 -2.531 1.174 1.00 86.69 271 ARG A O 1
ATOM 1995 N N . ARG A 1 272 ? 14.889 -2.334 -1.043 1.00 89.88 272 ARG A N 1
ATOM 1996 C CA . ARG A 1 272 ? 13.430 -2.518 -1.063 1.00 89.88 272 ARG A CA 1
ATOM 1997 C C . ARG A 1 272 ? 13.003 -3.242 -2.331 1.00 89.88 272 ARG A C 1
ATOM 1999 O O . ARG A 1 272 ? 13.749 -3.277 -3.302 1.00 89.88 272 ARG A O 1
ATOM 2006 N N . GLY A 1 273 ? 11.790 -3.782 -2.344 1.00 92.25 273 GLY A N 1
ATOM 2007 C CA . GLY A 1 273 ? 11.133 -4.116 -3.604 1.00 92.25 273 GLY A CA 1
ATOM 2008 C C . GLY A 1 273 ? 10.604 -2.866 -4.312 1.00 92.25 273 GLY A C 1
ATOM 2009 O O . GLY A 1 273 ? 10.327 -1.844 -3.674 1.00 92.25 273 GLY A O 1
ATOM 2010 N N . PHE A 1 274 ? 10.440 -2.977 -5.625 1.00 94.56 274 PHE A N 1
ATOM 2011 C CA . PHE A 1 274 ? 9.825 -1.968 -6.479 1.00 94.56 274 PHE A CA 1
ATOM 2012 C C . PHE A 1 274 ? 8.536 -2.516 -7.075 1.00 94.56 274 PHE A C 1
ATOM 2014 O O . PHE A 1 274 ? 8.518 -3.624 -7.615 1.00 94.56 274 PHE A O 1
ATOM 2021 N N . LEU A 1 275 ? 7.467 -1.726 -7.015 1.00 97.00 275 LEU A N 1
ATOM 2022 C CA . LEU A 1 275 ? 6.319 -1.935 -7.883 1.00 97.00 275 LEU A CA 1
ATOM 2023 C C . LEU A 1 275 ? 6.569 -1.218 -9.209 1.00 97.00 275 LEU A C 1
ATOM 2025 O O . LEU A 1 275 ? 6.682 0.006 -9.228 1.00 97.00 275 LEU A O 1
ATOM 2029 N N . LEU A 1 276 ? 6.640 -1.981 -10.294 1.00 96.38 276 LEU A N 1
ATOM 2030 C CA . LEU A 1 276 ? 6.757 -1.479 -11.655 1.00 96.38 276 LEU A CA 1
ATOM 2031 C C . LEU A 1 276 ? 5.374 -1.411 -12.305 1.00 96.38 276 LEU A C 1
ATOM 2033 O O . LEU A 1 276 ? 4.648 -2.405 -12.291 1.00 96.38 276 LEU A O 1
ATOM 2037 N N . GLU A 1 277 ? 5.034 -0.278 -12.914 1.00 96.06 277 GLU A N 1
ATOM 2038 C CA . GLU A 1 277 ? 3.800 -0.077 -13.686 1.00 96.06 277 GLU A CA 1
ATOM 2039 C C . GLU A 1 277 ? 4.117 0.595 -15.033 1.00 96.06 277 GLU A C 1
ATOM 2041 O O . GLU A 1 277 ? 5.164 1.236 -15.162 1.00 96.06 277 GLU A O 1
ATOM 2046 N N . PRO A 1 278 ? 3.260 0.477 -16.063 1.00 95.25 278 PRO A N 1
ATOM 2047 C CA . PRO A 1 278 ? 3.492 1.179 -17.317 1.00 95.25 278 PRO A CA 1
ATOM 2048 C C . PRO A 1 278 ? 3.501 2.690 -17.089 1.00 95.25 278 PRO A C 1
ATOM 2050 O O . PRO A 1 278 ? 2.559 3.237 -16.531 1.00 95.25 278 PRO A O 1
ATOM 2053 N N . LEU A 1 279 ? 4.521 3.393 -17.575 1.00 93.50 279 LEU A N 1
ATOM 2054 C CA . LEU A 1 279 ? 4.714 4.818 -17.283 1.00 93.50 279 LEU A CA 1
ATOM 2055 C C . LEU A 1 279 ? 3.470 5.681 -17.569 1.00 93.50 279 LEU A C 1
ATOM 2057 O O . LEU A 1 279 ? 3.179 6.618 -16.834 1.00 93.50 279 LEU A O 1
ATOM 2061 N N . PHE A 1 280 ? 2.713 5.359 -18.622 1.00 91.06 280 PHE A N 1
ATOM 2062 C CA . PHE A 1 280 ? 1.520 6.118 -19.007 1.00 91.06 280 PHE A CA 1
ATOM 2063 C C . PHE A 1 280 ? 0.356 6.010 -18.004 1.00 91.06 280 PHE A C 1
ATOM 2065 O O . PHE A 1 280 ? -0.608 6.767 -18.122 1.00 91.06 280 PHE A O 1
ATOM 2072 N N . THR A 1 281 ? 0.406 5.075 -17.047 1.00 91.25 281 THR A N 1
ATOM 2073 C CA . THR A 1 281 ? -0.603 4.950 -15.985 1.00 91.25 281 THR A CA 1
ATOM 2074 C C . THR A 1 281 ? -0.335 5.889 -14.814 1.00 91.25 281 THR A C 1
ATOM 2076 O O . THR A 1 281 ? -1.240 6.111 -14.009 1.00 91.25 281 THR A O 1
ATOM 2079 N N . LEU A 1 282 ? 0.881 6.434 -14.717 1.00 91.94 282 LEU A N 1
ATOM 2080 C CA . LEU A 1 282 ? 1.281 7.362 -13.666 1.00 91.94 282 LEU A CA 1
ATOM 2081 C C . LEU A 1 282 ? 0.845 8.789 -14.018 1.00 91.94 282 LEU A C 1
ATOM 2083 O O . LEU A 1 282 ? 0.852 9.202 -15.181 1.00 91.94 282 LEU A O 1
ATOM 2087 N N . ARG A 1 283 ? 0.423 9.531 -12.999 1.00 91.31 283 ARG A N 1
ATOM 2088 C CA . ARG A 1 283 ? -0.074 10.903 -13.076 1.00 91.31 283 ARG A CA 1
ATOM 2089 C C . ARG A 1 283 ? 0.840 11.809 -12.262 1.00 91.31 283 ARG A C 1
ATOM 2091 O O . ARG A 1 283 ? 1.738 12.418 -12.838 1.00 91.31 283 ARG A O 1
ATOM 2098 N N . ASP A 1 284 ? 0.633 11.841 -10.948 1.00 91.12 284 ASP A N 1
ATOM 2099 C CA . ASP A 1 284 ? 1.338 12.724 -10.019 1.00 91.12 284 ASP A CA 1
ATOM 2100 C C . ASP A 1 284 ? 2.161 11.946 -8.980 1.00 91.12 284 ASP A C 1
ATOM 2102 O O . ASP A 1 284 ? 2.600 12.533 -7.995 1.00 91.12 284 ASP A O 1
ATOM 2106 N N . GLU A 1 285 ? 2.362 10.640 -9.177 1.00 93.44 285 GLU A N 1
ATOM 2107 C CA . GLU A 1 285 ? 3.239 9.810 -8.351 1.00 93.44 285 GLU A CA 1
ATOM 2108 C C . GLU A 1 285 ? 4.721 10.021 -8.691 1.00 93.44 285 GLU A C 1
ATOM 2110 O O . GLU A 1 285 ? 5.097 10.242 -9.847 1.00 93.44 285 GLU A O 1
ATOM 2115 N N . PHE A 1 286 ? 5.586 9.870 -7.692 1.00 91.75 286 PHE A N 1
ATOM 2116 C CA . PHE A 1 286 ? 7.024 9.779 -7.878 1.00 91.75 286 PHE A CA 1
ATOM 2117 C C . PHE A 1 286 ? 7.434 8.403 -8.406 1.00 91.75 286 PHE A C 1
ATOM 2119 O O . PHE A 1 286 ? 7.013 7.353 -7.910 1.00 91.75 286 PHE A O 1
ATOM 2126 N N . TYR A 1 287 ? 8.308 8.413 -9.410 1.00 92.88 287 TYR A N 1
ATOM 2127 C CA . TYR A 1 287 ? 8.810 7.197 -10.030 1.00 92.88 287 TYR A CA 1
ATOM 2128 C C . TYR A 1 287 ? 10.257 7.327 -10.503 1.00 92.88 287 TYR A C 1
ATOM 2130 O O . TYR A 1 287 ? 10.770 8.425 -10.730 1.00 92.88 287 TYR A O 1
ATOM 2138 N N . THR A 1 288 ? 10.884 6.174 -10.730 1.00 90.81 288 THR A N 1
ATOM 2139 C CA . THR A 1 288 ? 12.098 6.039 -11.539 1.00 90.81 288 THR A CA 1
ATOM 2140 C C . THR A 1 288 ? 11.824 5.177 -12.768 1.00 90.81 288 THR A C 1
ATOM 2142 O O . THR A 1 288 ? 11.070 4.209 -12.707 1.00 90.81 288 THR A O 1
ATOM 2145 N N . VAL A 1 289 ? 12.435 5.527 -13.897 1.00 88.75 289 VAL A N 1
ATOM 2146 C CA . VAL A 1 289 ? 12.382 4.741 -15.148 1.00 88.75 289 VAL A CA 1
ATOM 2147 C C . VAL A 1 289 ? 13.658 3.925 -15.340 1.00 88.75 289 VAL A C 1
ATOM 2149 O O . VAL A 1 289 ? 13.660 2.904 -16.024 1.00 88.75 289 VAL A O 1
ATOM 2152 N N . TYR A 1 290 ? 14.744 4.383 -14.725 1.00 86.75 290 TYR A N 1
ATOM 2153 C CA . TYR A 1 290 ? 16.066 3.815 -14.885 1.00 86.75 290 TYR A CA 1
ATOM 2154 C C . TYR A 1 290 ? 16.508 3.168 -13.584 1.00 86.75 290 TYR A C 1
ATOM 2156 O O . TYR A 1 290 ? 16.363 3.754 -12.508 1.00 86.75 290 TYR A O 1
ATOM 2164 N N . PHE A 1 291 ? 17.055 1.966 -13.706 1.00 86.44 291 PHE A N 1
ATOM 2165 C CA . PHE A 1 291 ? 17.528 1.167 -12.589 1.00 86.44 291 PHE A CA 1
ATOM 2166 C C . PHE A 1 291 ? 19.006 0.862 -12.756 1.00 86.44 291 PHE A C 1
ATOM 2168 O O . PHE A 1 291 ? 19.472 0.575 -13.859 1.00 86.44 291 PHE A O 1
ATOM 2175 N N . ASN A 1 292 ? 19.733 0.914 -11.648 1.00 85.12 292 ASN A N 1
ATOM 2176 C CA . ASN A 1 292 ? 21.113 0.476 -11.587 1.00 85.12 292 ASN A CA 1
ATOM 2177 C C . ASN A 1 292 ? 21.147 -1.029 -11.325 1.00 85.12 292 ASN A C 1
ATOM 2179 O O . ASN A 1 292 ? 20.732 -1.485 -10.260 1.00 85.12 292 ASN A O 1
ATOM 2183 N N . PHE A 1 293 ? 21.648 -1.788 -12.296 1.00 76.38 293 PHE A N 1
ATOM 2184 C CA . PHE A 1 293 ? 21.716 -3.250 -12.232 1.00 76.38 293 PHE A CA 1
ATOM 2185 C C . PHE A 1 293 ? 23.061 -3.800 -11.754 1.00 76.38 293 PHE A C 1
ATOM 2187 O O . PHE A 1 293 ? 23.176 -5.001 -11.507 1.00 76.38 293 PHE A O 1
ATOM 2194 N N . GLY A 1 294 ? 24.068 -2.931 -11.628 1.00 66.06 294 GLY A N 1
ATOM 2195 C CA . GLY A 1 294 ? 25.418 -3.283 -11.179 1.00 66.06 294 GLY A CA 1
ATOM 2196 C C . GLY A 1 294 ? 25.693 -3.000 -9.700 1.00 66.06 294 GLY A C 1
ATOM 2197 O O . GLY A 1 294 ? 26.858 -3.045 -9.309 1.00 66.06 294 GLY A O 1
ATOM 2198 N N . ALA A 1 295 ? 24.663 -2.648 -8.921 1.00 58.28 295 ALA A N 1
ATOM 2199 C CA . ALA A 1 295 ? 24.759 -2.323 -7.495 1.00 58.28 295 ALA A CA 1
ATOM 2200 C C . ALA A 1 295 ? 24.964 -3.554 -6.598 1.00 58.28 295 ALA A C 1
ATOM 2202 O O . ALA A 1 295 ? 24.370 -4.620 -6.892 1.00 58.28 295 ALA A O 1
#

pLDDT: mean 78.07, std 22.02, range [28.47, 98.5]